Protein AF-A0A1D7WAK2-F1 (afdb_monomer)

Radius of gyration: 28.39 Å; Cα contacts (8 Å, |Δi|>4): 162; chains: 1; bounding box: 54×55×98 Å

Structure (mmCIF, N/CA/C/O backbone):
data_AF-A0A1D7WAK2-F1
#
_entry.id   AF-A0A1D7WAK2-F1
#
loop_
_atom_site.group_PDB
_atom_site.id
_atom_site.type_symbol
_atom_site.label_atom_id
_atom_site.label_alt_id
_atom_site.label_comp_id
_atom_site.label_asym_id
_atom_site.label_entity_id
_atom_site.label_seq_id
_atom_site.pdbx_PDB_ins_code
_atom_site.Cartn_x
_atom_site.Cartn_y
_atom_site.Cartn_z
_atom_site.occupancy
_atom_site.B_iso_or_equiv
_atom_site.auth_seq_id
_atom_site.auth_comp_id
_atom_site.auth_asym_id
_atom_site.auth_atom_id
_atom_site.pdbx_PDB_model_num
ATOM 1 N N . MET A 1 1 ? 0.972 -14.201 -8.596 1.00 77.94 1 MET A N 1
ATOM 2 C CA . MET A 1 1 ? 1.098 -14.212 -7.116 1.00 77.94 1 MET A CA 1
ATOM 3 C C . MET A 1 1 ? 0.490 -12.958 -6.484 1.00 77.94 1 MET A C 1
ATOM 5 O O . MET A 1 1 ? -0.322 -13.127 -5.584 1.00 77.94 1 MET A O 1
ATOM 9 N N . LYS A 1 2 ? 0.778 -11.749 -7.006 1.00 82.88 2 LYS A N 1
ATOM 10 C CA . LYS A 1 2 ? 0.208 -10.457 -6.557 1.00 82.88 2 LYS A CA 1
ATOM 11 C C . LYS A 1 2 ? -1.304 -10.497 -6.323 1.00 82.88 2 LYS A C 1
ATOM 13 O O . LYS A 1 2 ? -1.766 -10.228 -5.223 1.00 82.88 2 LYS A O 1
ATOM 18 N N . TYR A 1 3 ? -2.048 -10.958 -7.331 1.00 84.62 3 TYR A N 1
ATOM 19 C CA . TYR A 1 3 ? -3.507 -11.072 -7.284 1.00 84.62 3 TYR A CA 1
ATOM 20 C C . TYR A 1 3 ? -4.022 -11.884 -6.079 1.00 84.62 3 TYR A C 1
ATOM 22 O O . TYR A 1 3 ? -4.913 -11.432 -5.374 1.00 84.62 3 TYR A O 1
ATOM 30 N N . LYS A 1 4 ? -3.389 -13.022 -5.755 1.00 88.31 4 LYS A N 1
ATOM 31 C CA . LYS A 1 4 ? -3.776 -13.852 -4.597 1.00 88.31 4 LYS A CA 1
ATOM 32 C C . LYS A 1 4 ? -3.525 -13.155 -3.255 1.00 88.31 4 LYS A C 1
ATOM 34 O O . LYS A 1 4 ? -4.258 -13.385 -2.301 1.00 88.31 4 LYS A O 1
ATOM 39 N N . ILE A 1 5 ? -2.462 -12.353 -3.151 1.00 89.06 5 ILE A N 1
ATOM 40 C CA . ILE A 1 5 ? -2.159 -11.585 -1.931 1.00 89.06 5 ILE A CA 1
ATOM 41 C C . ILE A 1 5 ? -3.179 -10.456 -1.781 1.00 89.06 5 ILE A C 1
ATOM 43 O O . ILE A 1 5 ? -3.731 -10.266 -0.701 1.00 89.06 5 ILE A O 1
ATOM 47 N N . PHE A 1 6 ? -3.478 -9.767 -2.881 1.00 87.88 6 PHE A N 1
ATOM 48 C CA . PHE A 1 6 ? -4.497 -8.728 -2.930 1.00 87.88 6 PHE A CA 1
ATOM 49 C C . PHE A 1 6 ? -5.883 -9.247 -2.515 1.00 87.88 6 PHE A C 1
ATOM 51 O O . PHE A 1 6 ? -6.513 -8.644 -1.654 1.00 87.88 6 PHE A O 1
ATOM 58 N N . GLU A 1 7 ? -6.330 -10.396 -3.030 1.00 89.38 7 GLU A N 1
ATOM 59 C CA . GLU A 1 7 ? -7.606 -11.007 -2.619 1.00 89.38 7 GLU A CA 1
ATOM 60 C C . GLU A 1 7 ? -7.665 -11.290 -1.110 1.00 89.38 7 GLU A C 1
ATOM 62 O O . GLU A 1 7 ? -8.698 -11.080 -0.473 1.00 89.38 7 GLU A O 1
ATOM 67 N N . LYS A 1 8 ? -6.549 -11.720 -0.505 1.00 90.44 8 LYS A N 1
ATOM 68 C CA . LYS A 1 8 ? -6.474 -11.904 0.952 1.00 90.44 8 LYS A CA 1
ATOM 69 C C . LYS A 1 8 ? -6.590 -10.581 1.706 1.00 90.44 8 LYS A C 1
ATOM 71 O O . LYS A 1 8 ? -7.306 -10.525 2.703 1.00 90.44 8 LYS A O 1
ATOM 76 N N . ILE A 1 9 ? -5.922 -9.529 1.229 1.00 90.25 9 ILE A N 1
ATOM 77 C CA . ILE A 1 9 ? -6.040 -8.182 1.804 1.00 90.25 9 ILE A CA 1
ATOM 78 C C . ILE A 1 9 ? -7.499 -7.717 1.733 1.00 90.25 9 ILE A C 1
ATOM 80 O O . ILE A 1 9 ? -8.039 -7.313 2.759 1.00 90.25 9 ILE A O 1
ATOM 84 N N . GLN A 1 10 ? -8.167 -7.866 0.585 1.00 89.31 10 GLN A N 1
ATOM 85 C CA . GLN A 1 10 ? -9.584 -7.513 0.436 1.00 89.31 10 GLN A CA 1
ATOM 86 C C . GLN A 1 10 ? -10.485 -8.290 1.398 1.00 89.31 10 GLN A C 1
ATOM 88 O O . GLN A 1 10 ? -11.339 -7.710 2.068 1.00 89.31 10 GLN A O 1
ATOM 93 N N . HIS A 1 11 ? -10.267 -9.600 1.526 1.00 90.31 11 HIS A N 1
ATOM 94 C CA . HIS A 1 11 ? -11.014 -10.410 2.483 1.00 90.31 11 HIS A CA 1
ATOM 95 C C . HIS A 1 11 ? -10.841 -9.911 3.928 1.00 90.31 11 HIS A C 1
ATOM 97 O O . HIS A 1 11 ? -11.791 -9.913 4.711 1.00 90.31 11 HIS A O 1
ATOM 103 N N . PHE A 1 12 ? -9.641 -9.467 4.301 1.00 88.06 12 PHE A N 1
ATOM 104 C CA . PHE A 1 12 ? -9.385 -8.924 5.630 1.00 88.06 12 PHE A CA 1
ATOM 105 C C . PHE A 1 12 ? -9.880 -7.490 5.824 1.00 88.06 12 PHE A C 1
ATOM 107 O O . PHE A 1 12 ? -10.269 -7.152 6.942 1.00 88.06 12 PHE A O 1
ATOM 114 N N . GLN A 1 13 ? -9.962 -6.679 4.769 1.00 88.44 13 GLN A N 1
ATOM 115 C CA . GLN A 1 13 ? -10.614 -5.368 4.833 1.00 88.44 13 GLN A CA 1
ATOM 116 C C . GLN A 1 13 ? -12.082 -5.495 5.251 1.00 88.44 13 GLN A C 1
ATOM 118 O O . GLN A 1 13 ? -12.511 -4.753 6.125 1.00 88.44 13 GLN A O 1
ATOM 123 N N . ILE A 1 14 ? -12.808 -6.503 4.753 1.00 89.50 14 ILE A N 1
ATOM 124 C CA . ILE A 1 14 ? -14.197 -6.777 5.175 1.00 89.50 14 ILE A CA 1
ATOM 125 C C . ILE A 1 14 ? -14.281 -7.046 6.691 1.00 89.50 14 ILE A C 1
ATOM 127 O O . ILE A 1 14 ? -15.225 -6.625 7.366 1.00 89.50 14 ILE A O 1
ATOM 131 N N . LYS A 1 15 ? -13.277 -7.726 7.263 1.00 90.12 15 LYS A N 1
ATOM 132 C CA . LYS A 1 15 ? -13.212 -7.972 8.715 1.00 90.12 15 LYS A CA 1
ATOM 133 C C . LYS A 1 15 ? -12.927 -6.691 9.500 1.00 90.12 15 LYS A C 1
ATOM 135 O O . LYS A 1 15 ? -13.539 -6.480 10.543 1.00 90.12 15 LYS A O 1
ATOM 140 N N . LEU A 1 16 ? -12.027 -5.842 9.002 1.00 90.25 16 LEU A N 1
ATOM 141 C CA . LEU A 1 16 ? -11.745 -4.533 9.602 1.00 90.25 16 LEU A CA 1
ATOM 142 C C . LEU A 1 16 ? -12.965 -3.602 9.527 1.00 90.25 16 LEU A C 1
ATOM 144 O O . LEU A 1 16 ? -13.265 -2.915 10.499 1.00 90.25 16 LEU A O 1
ATOM 148 N N . GLU A 1 17 ? -13.716 -3.636 8.428 1.00 89.31 17 GLU A N 1
ATOM 149 C CA . GLU A 1 17 ? -14.962 -2.883 8.269 1.00 89.31 17 GLU A CA 1
ATOM 150 C C . GLU A 1 17 ? -16.027 -3.348 9.269 1.00 89.31 17 GLU A C 1
ATOM 152 O O . GLU A 1 17 ? -16.642 -2.530 9.953 1.00 89.31 17 GLU A O 1
ATOM 157 N N . SER A 1 18 ? -16.177 -4.665 9.441 1.00 89.44 18 SER A N 1
ATOM 158 C CA . SER A 1 18 ? -17.061 -5.235 10.467 1.00 89.44 18 SER A CA 1
ATOM 159 C C . SER A 1 18 ? -16.668 -4.767 11.876 1.00 89.44 18 SER A C 1
ATOM 161 O O . SER A 1 18 ? -17.528 -4.458 12.701 1.00 89.44 18 SER A O 1
ATOM 163 N N . PHE A 1 19 ? -15.365 -4.650 12.157 1.00 88.12 19 PHE A N 1
ATOM 164 C CA . PHE A 1 19 ? -14.881 -4.099 13.424 1.00 88.12 19 PHE A CA 1
ATOM 165 C C . PHE A 1 19 ? -15.224 -2.608 13.579 1.00 88.12 19 PHE A C 1
ATOM 167 O O . PHE A 1 19 ? -15.687 -2.199 14.644 1.00 88.12 19 PHE A O 1
ATOM 174 N N . ASN A 1 20 ? -15.099 -1.803 12.518 1.00 86.81 20 ASN A N 1
ATOM 175 C CA . ASN A 1 20 ? -15.512 -0.393 12.532 1.00 86.81 20 ASN A CA 1
ATOM 176 C C . ASN A 1 20 ? -17.018 -0.204 12.735 1.00 86.81 20 ASN A C 1
ATOM 178 O O . ASN A 1 20 ? -17.443 0.721 13.439 1.00 86.81 20 ASN A O 1
ATOM 182 N N . GLN A 1 21 ? -17.838 -1.099 12.187 1.00 88.94 21 GLN A N 1
ATOM 183 C CA . GLN A 1 21 ? -19.275 -1.114 12.457 1.00 88.94 21 GLN A CA 1
ATOM 184 C C . GLN A 1 21 ? -19.552 -1.383 13.945 1.00 88.94 21 GLN A C 1
ATOM 186 O O . GLN A 1 21 ? -20.347 -0.666 14.555 1.00 88.94 21 GLN A O 1
ATOM 191 N N . ASN A 1 22 ? -18.834 -2.328 14.562 1.00 87.88 22 ASN A N 1
ATOM 192 C CA . ASN A 1 22 ? -18.946 -2.609 15.998 1.00 87.88 22 ASN A CA 1
ATOM 193 C C . ASN A 1 22 ? -18.491 -1.425 16.870 1.00 87.88 22 ASN A C 1
ATOM 195 O O . ASN A 1 22 ? -19.185 -1.073 17.825 1.00 87.88 22 ASN A O 1
ATOM 199 N N . ILE A 1 23 ? -17.385 -0.757 16.519 1.00 85.06 23 ILE A N 1
ATOM 200 C CA . ILE A 1 23 ? -16.949 0.496 17.166 1.00 85.06 23 ILE A CA 1
ATOM 201 C C . ILE A 1 23 ? -18.058 1.549 17.090 1.00 85.06 23 ILE A C 1
ATOM 203 O O . ILE A 1 23 ? -18.394 2.183 18.090 1.00 85.06 23 ILE A O 1
ATOM 207 N N . SER A 1 24 ? -18.660 1.718 15.912 1.00 85.00 24 SER A N 1
ATOM 208 C CA . SER A 1 24 ? -19.728 2.695 15.692 1.00 85.00 24 SER A CA 1
ATOM 209 C C . SER A 1 24 ? -20.969 2.406 16.540 1.00 85.00 24 SER A C 1
ATOM 211 O O . SER A 1 24 ? -21.602 3.340 17.037 1.00 85.00 24 SER A O 1
ATOM 213 N N . LEU A 1 25 ? -21.318 1.130 16.734 1.00 86.31 25 LEU A N 1
ATOM 214 C CA . LEU A 1 25 ? -22.393 0.716 17.640 1.00 86.31 25 LEU A CA 1
ATOM 215 C C . LEU A 1 25 ? -22.040 1.025 19.101 1.00 86.31 25 LEU A C 1
ATOM 217 O O . LEU A 1 25 ? -22.819 1.705 19.769 1.00 86.31 25 LEU A O 1
ATOM 221 N N . LYS A 1 26 ? -20.834 0.656 19.556 1.00 83.75 26 LYS A N 1
ATOM 222 C CA . LYS A 1 26 ? -20.340 0.961 20.913 1.00 83.75 26 LYS A CA 1
ATOM 223 C C . LYS A 1 26 ? -20.361 2.470 21.203 1.00 83.75 26 LYS A C 1
ATOM 225 O O . LYS A 1 26 ? -20.775 2.899 22.278 1.00 83.75 26 LYS A O 1
ATOM 230 N N . LEU A 1 27 ? -20.000 3.305 20.224 1.00 80.88 27 LEU A N 1
ATOM 231 C CA . LEU A 1 27 ? -20.081 4.768 20.343 1.00 80.88 27 LEU A CA 1
ATOM 232 C C . LEU A 1 27 ? -21.516 5.291 20.455 1.00 80.88 27 LEU A C 1
ATOM 234 O O . LEU A 1 27 ? -21.750 6.267 21.171 1.00 80.88 27 LEU A O 1
ATOM 238 N N . LYS A 1 28 ? -22.478 4.685 19.751 1.00 83.75 28 LYS A N 1
ATOM 239 C CA . LYS A 1 28 ? -23.900 5.053 19.866 1.00 83.75 28 LYS A CA 1
ATOM 240 C C . LYS A 1 28 ? -24.450 4.692 21.242 1.00 83.75 28 LYS A C 1
ATOM 242 O O . LYS A 1 28 ? -25.132 5.517 21.844 1.00 83.75 28 LYS A O 1
ATOM 247 N N . GLU A 1 29 ? -24.100 3.517 21.758 1.00 81.62 29 GLU A N 1
ATOM 248 C CA . GLU A 1 29 ? -24.477 3.081 23.107 1.00 81.62 29 GLU A CA 1
ATOM 249 C C . GLU A 1 29 ? -23.925 4.040 24.167 1.00 81.62 29 GLU A C 1
ATOM 251 O O . GLU A 1 29 ? -24.686 4.551 24.987 1.00 81.62 29 GLU A O 1
ATOM 256 N N . LEU A 1 30 ? -22.641 4.404 24.085 1.00 74.62 30 LEU A N 1
ATOM 257 C CA . LEU A 1 30 ? -22.016 5.365 25.002 1.00 74.62 30 LEU A CA 1
ATOM 258 C C . LEU A 1 30 ? -22.644 6.768 24.947 1.00 74.62 30 LEU A C 1
ATOM 260 O O . LEU A 1 30 ? -22.664 7.465 25.957 1.00 74.62 30 LEU A O 1
ATOM 264 N N . LYS A 1 31 ? -23.180 7.191 23.793 1.00 68.31 31 LYS A N 1
ATOM 265 C CA . LYS A 1 31 ? -23.907 8.468 23.647 1.00 68.31 31 LYS A CA 1
ATOM 266 C C . LYS A 1 31 ? -25.327 8.429 24.223 1.00 68.31 31 LYS A C 1
ATOM 268 O O . LYS A 1 31 ? -25.890 9.488 24.464 1.00 68.31 31 LYS A O 1
ATOM 273 N N . SER A 1 32 ? -25.900 7.242 24.429 1.00 65.94 32 SER A N 1
ATOM 274 C CA . SER A 1 32 ? -27.271 7.069 24.934 1.00 65.94 32 SER A CA 1
ATOM 275 C C . SER A 1 32 ? -27.388 7.060 26.466 1.00 65.94 32 SER A C 1
ATOM 277 O O . SER A 1 32 ? -28.497 7.081 26.996 1.00 65.94 32 SER A O 1
ATOM 279 N N . PHE A 1 33 ? -26.262 7.062 27.190 1.00 59.75 33 PHE A N 1
ATOM 280 C CA . PHE A 1 33 ? -26.241 7.120 28.652 1.00 59.75 33 PHE A CA 1
ATOM 281 C C . PHE A 1 33 ? -26.118 8.562 29.168 1.00 59.75 33 PHE A C 1
ATOM 283 O O . PHE A 1 33 ? -25.017 9.067 29.376 1.00 59.75 33 PHE A O 1
ATOM 290 N N . ASP A 1 34 ? -27.254 9.190 29.476 1.00 57.03 34 ASP A N 1
ATOM 291 C CA . ASP A 1 34 ? -27.315 10.343 30.385 1.00 57.03 34 ASP A CA 1
ATOM 292 C C . ASP A 1 34 ? -27.129 9.849 31.834 1.00 57.03 34 ASP A C 1
ATOM 294 O O . ASP A 1 34 ? -28.086 9.418 32.485 1.00 57.03 34 ASP A O 1
ATOM 298 N N . LYS A 1 35 ? -25.893 9.840 32.357 1.00 55.62 35 LYS A N 1
ATOM 299 C CA . LYS A 1 35 ? -25.603 9.440 33.753 1.00 55.62 35 LYS A CA 1
ATOM 300 C C . LYS A 1 35 ? -24.574 10.351 34.466 1.00 55.62 35 LYS A C 1
ATOM 302 O O . LYS A 1 35 ? -23.822 11.059 33.799 1.00 55.62 35 LYS A O 1
ATOM 307 N N . PRO A 1 36 ? -24.599 10.397 35.822 1.00 51.12 36 PRO A N 1
ATOM 308 C CA . PRO A 1 36 ? -24.170 11.554 36.621 1.00 51.12 36 PRO A CA 1
ATOM 309 C C . PRO A 1 36 ? -22.653 11.823 36.677 1.00 51.12 36 PRO A C 1
ATOM 311 O O . PRO A 1 36 ? -21.826 10.950 36.426 1.00 51.12 36 PRO A O 1
ATOM 314 N N . GLN A 1 37 ? -22.322 13.069 37.041 1.00 53.19 37 GLN A N 1
ATOM 315 C CA . GLN A 1 37 ? -21.059 13.791 36.806 1.00 53.19 37 GLN A CA 1
ATOM 316 C C . GLN A 1 37 ? -19.744 13.174 37.328 1.00 53.19 37 GLN A C 1
ATOM 318 O O . GLN A 1 37 ? -18.685 13.537 36.826 1.00 53.19 37 GLN A O 1
ATOM 323 N N . GLU A 1 38 ? -19.758 12.223 38.264 1.00 48.75 38 GLU A N 1
ATOM 324 C CA . GLU A 1 38 ? -18.523 11.716 38.900 1.00 48.75 38 GLU A CA 1
ATOM 325 C C . GLU A 1 38 ? -17.887 10.491 38.207 1.00 48.75 38 GLU A C 1
ATOM 327 O O . GLU A 1 38 ? -16.718 10.191 38.440 1.00 48.75 38 GLU A O 1
ATOM 332 N N . LEU A 1 39 ? -18.590 9.830 37.276 1.00 51.34 39 LEU A N 1
ATOM 333 C CA . LEU A 1 39 ? -18.036 8.777 36.395 1.00 51.34 39 LEU A CA 1
ATOM 334 C C . LEU A 1 39 ? -17.474 9.322 35.065 1.00 51.34 39 LEU A C 1
ATOM 336 O O . LEU A 1 39 ? -16.936 8.565 34.251 1.00 51.34 39 LEU A O 1
ATOM 340 N N . GLN A 1 40 ? -17.569 10.638 34.850 1.00 57.56 40 GLN A N 1
ATOM 341 C CA . GLN A 1 40 ? -17.341 11.266 33.550 1.00 57.56 40 GLN A CA 1
ATOM 342 C C . GLN A 1 40 ? -15.900 11.138 33.051 1.00 57.56 40 GLN A C 1
ATOM 344 O O . GLN A 1 40 ? -15.701 10.882 31.871 1.00 57.56 40 GLN A O 1
ATOM 349 N N . THR A 1 41 ? -14.876 11.261 33.898 1.00 60.78 41 THR A N 1
ATOM 350 C CA . THR A 1 41 ? -13.488 11.375 33.406 1.00 60.78 41 THR A CA 1
ATOM 351 C C . THR A 1 41 ? -12.943 10.076 32.802 1.00 60.78 41 THR A C 1
ATOM 353 O O . THR A 1 41 ? -12.223 10.118 31.806 1.00 60.78 41 THR A O 1
ATOM 356 N N . SER A 1 42 ? -13.282 8.917 33.382 1.00 65.38 42 SER A N 1
ATOM 357 C CA . SER A 1 42 ? -12.860 7.606 32.856 1.00 65.38 42 SER A CA 1
ATOM 358 C C . SER A 1 42 ? -13.633 7.242 31.589 1.00 65.38 42 SER A C 1
ATOM 360 O O . SER A 1 42 ? -13.029 6.821 30.607 1.00 65.38 42 SER A O 1
ATOM 362 N N . GLN A 1 43 ? -14.949 7.480 31.584 1.00 69.12 43 GLN A N 1
ATOM 363 C CA . GLN A 1 43 ? -15.808 7.234 30.422 1.00 69.12 43 GLN A CA 1
ATOM 364 C C . GLN A 1 43 ? -15.500 8.182 29.252 1.00 69.12 43 GLN A C 1
ATOM 366 O O . GLN A 1 43 ? -15.573 7.775 28.096 1.00 69.12 43 GLN A O 1
ATOM 371 N N . LEU A 1 44 ? -15.100 9.430 29.529 1.00 70.94 44 LEU A N 1
ATOM 372 C CA . LEU A 1 44 ? -14.654 10.385 28.509 1.00 70.94 44 LEU A CA 1
ATOM 373 C C . LEU A 1 44 ? -13.370 9.918 27.816 1.00 70.94 44 LEU A C 1
ATOM 375 O O . LEU A 1 44 ? -13.300 9.971 26.592 1.00 70.94 44 LEU A O 1
ATOM 379 N N . LYS A 1 45 ? -12.382 9.421 28.574 1.00 77.88 45 LYS A N 1
ATOM 380 C CA . LYS A 1 45 ? -11.142 8.870 27.998 1.00 77.88 45 LYS A CA 1
ATOM 381 C C . LYS A 1 45 ? -11.398 7.603 27.188 1.00 77.88 45 LYS A C 1
ATOM 383 O O . LYS A 1 45 ? -10.831 7.435 26.116 1.00 77.88 45 LYS A O 1
ATOM 388 N N . GLU A 1 46 ? -12.261 6.722 27.685 1.00 80.19 46 GLU A N 1
ATOM 389 C CA . GLU A 1 46 ? -12.662 5.506 26.974 1.00 80.19 46 GLU A CA 1
ATOM 390 C C . GLU A 1 46 ? -13.339 5.843 25.640 1.00 80.19 46 GLU A C 1
ATOM 392 O O . GLU A 1 46 ? -12.931 5.347 24.590 1.00 80.19 46 GLU A O 1
ATOM 397 N N . LYS A 1 47 ? -14.289 6.784 25.657 1.00 83.06 47 LYS A N 1
ATOM 398 C CA . LYS A 1 47 ? -14.925 7.308 24.446 1.00 83.06 47 LYS A CA 1
ATOM 399 C C . LYS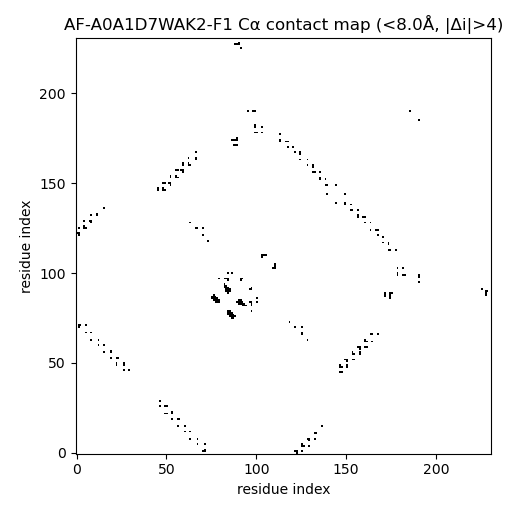 A 1 47 ? -13.906 7.905 23.474 1.00 83.06 47 LYS A C 1
ATOM 401 O O . LYS A 1 47 ? -13.978 7.612 22.285 1.00 83.06 47 LYS A O 1
ATOM 406 N N . GLU A 1 48 ? -12.948 8.691 23.965 1.00 87.81 48 GLU A N 1
ATOM 407 C CA . GLU A 1 48 ? -11.888 9.278 23.138 1.00 87.81 48 GLU A CA 1
ATOM 408 C C . GLU A 1 48 ? -11.052 8.197 22.432 1.00 87.81 48 GLU A C 1
ATOM 410 O O . GLU A 1 48 ? -10.792 8.308 21.232 1.00 87.81 48 GLU A O 1
ATOM 415 N N . TYR A 1 49 ? -10.664 7.126 23.135 1.00 91.06 49 TYR A N 1
ATOM 416 C CA . TYR A 1 49 ? -9.930 6.016 22.518 1.00 91.06 49 TYR A CA 1
ATOM 417 C C . TYR A 1 49 ? -10.757 5.296 21.459 1.00 91.06 49 TYR A C 1
ATOM 419 O O . TYR A 1 49 ? -10.230 4.980 20.392 1.00 91.06 49 TYR A O 1
ATOM 427 N N . ILE A 1 50 ? -12.042 5.065 21.717 1.00 87.81 50 ILE A N 1
ATOM 428 C CA . ILE A 1 50 ? -12.932 4.395 20.765 1.00 87.81 50 ILE A CA 1
ATOM 429 C C . ILE A 1 50 ? -13.122 5.261 19.506 1.00 87.81 50 ILE A C 1
ATOM 431 O O . ILE A 1 50 ? -13.000 4.747 18.394 1.00 87.81 50 ILE A O 1
ATOM 435 N N . GLU A 1 51 ? -13.345 6.573 19.658 1.00 89.06 51 GLU A N 1
ATOM 436 C CA . GLU A 1 51 ? -13.474 7.513 18.530 1.00 89.06 51 GLU A CA 1
ATOM 437 C C . GLU A 1 51 ? -12.192 7.565 17.688 1.00 89.06 51 GLU A C 1
ATOM 439 O O . GLU A 1 51 ? -12.244 7.416 16.464 1.00 89.06 51 GLU A O 1
ATOM 444 N N . LYS A 1 52 ? -11.027 7.693 18.337 1.00 92.31 52 LYS A N 1
ATOM 445 C CA . LYS A 1 52 ? -9.729 7.684 17.648 1.00 92.31 52 LYS A CA 1
ATOM 446 C C . LYS A 1 52 ? -9.449 6.359 16.939 1.00 92.31 52 LYS A C 1
ATOM 448 O O . LYS A 1 52 ? -8.902 6.361 15.840 1.00 92.31 52 LYS A O 1
ATOM 453 N N . THR A 1 53 ? -9.830 5.238 17.550 1.00 93.44 53 THR A N 1
ATOM 454 C CA . THR A 1 53 ? -9.662 3.904 16.956 1.00 93.44 53 THR A CA 1
ATOM 455 C C . THR A 1 53 ? -10.459 3.782 15.660 1.00 93.44 53 THR A C 1
ATOM 457 O O . THR A 1 53 ? -9.897 3.355 14.653 1.00 93.44 53 THR A O 1
ATOM 460 N N . GLY A 1 54 ? -11.731 4.200 15.662 1.00 90.94 54 GLY A N 1
ATOM 461 C CA . GLY A 1 54 ? -12.570 4.180 14.460 1.00 90.94 54 GLY A CA 1
ATOM 462 C C . GLY A 1 54 ? -11.972 5.012 13.323 1.00 90.94 54 GLY A C 1
ATOM 463 O O . GLY A 1 54 ? -11.779 4.500 12.223 1.00 90.94 54 GLY A O 1
ATOM 464 N N . HIS A 1 55 ? -11.568 6.251 13.626 1.00 93.06 55 HIS A N 1
ATOM 465 C CA . HIS A 1 55 ? -10.937 7.147 12.652 1.00 93.06 55 HIS A CA 1
ATOM 466 C C . HIS A 1 55 ? -9.665 6.546 12.033 1.00 93.06 55 HIS A C 1
ATOM 468 O O . HIS A 1 55 ? -9.511 6.523 10.813 1.00 93.06 55 HIS A O 1
ATOM 474 N N . LEU A 1 56 ? -8.755 6.016 12.859 1.00 95.25 56 LEU A N 1
ATOM 4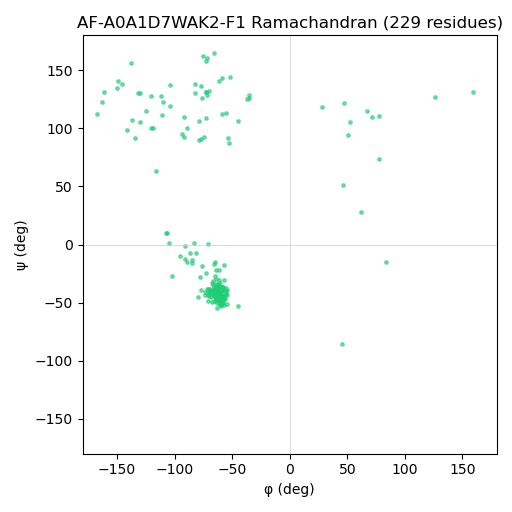75 C CA . LEU A 1 56 ? -7.511 5.416 12.367 1.00 95.25 56 LEU A CA 1
ATOM 476 C C . LEU A 1 56 ? -7.758 4.173 11.508 1.00 95.25 56 LEU A C 1
ATOM 478 O O . LEU A 1 56 ? -6.999 3.927 10.567 1.00 95.25 56 LEU A O 1
ATOM 482 N N . LEU A 1 57 ? -8.785 3.379 11.818 1.00 93.12 57 LEU A N 1
ATOM 483 C CA . LEU A 1 57 ? -9.159 2.222 11.009 1.00 93.12 57 LEU A CA 1
ATOM 484 C C . LEU A 1 57 ? -9.742 2.633 9.656 1.00 93.12 57 LEU A C 1
ATOM 486 O O . LEU A 1 57 ? -9.388 2.005 8.659 1.00 93.12 57 LEU A O 1
ATOM 490 N N . ASP A 1 58 ? -10.561 3.685 9.599 1.00 91.25 58 ASP A N 1
ATOM 491 C CA . ASP A 1 58 ? -11.076 4.220 8.330 1.00 91.25 58 ASP A CA 1
ATOM 492 C C . ASP A 1 58 ? -9.924 4.706 7.433 1.00 91.25 58 ASP A C 1
ATOM 494 O O . ASP A 1 58 ? -9.813 4.306 6.271 1.00 91.25 58 ASP A O 1
ATOM 498 N N . GLU A 1 59 ? -8.990 5.488 7.986 1.00 93.31 59 GLU A N 1
ATOM 499 C CA . GLU A 1 59 ? -7.798 5.932 7.249 1.00 93.31 59 GLU A CA 1
ATOM 500 C C . GLU A 1 59 ? -6.913 4.756 6.808 1.00 93.31 59 GLU A C 1
ATOM 502 O O . GLU A 1 59 ? -6.413 4.719 5.681 1.00 93.31 59 GLU A O 1
ATOM 507 N N . SER A 1 60 ? -6.736 3.762 7.681 1.00 94.69 60 SER A N 1
ATOM 508 C CA . SER A 1 60 ? -5.961 2.555 7.374 1.00 94.69 60 SER A CA 1
ATOM 509 C C . SER A 1 60 ? -6.576 1.761 6.221 1.00 94.69 60 SER A C 1
ATOM 511 O O . SER A 1 60 ? -5.857 1.266 5.350 1.00 94.69 60 SER A O 1
ATOM 513 N N . GLN A 1 61 ? -7.906 1.657 6.174 1.00 91.19 61 GLN A N 1
ATOM 514 C CA . GLN A 1 61 ? -8.611 1.011 5.068 1.00 91.19 61 GLN A CA 1
ATOM 515 C C . GLN A 1 61 ? -8.415 1.771 3.753 1.00 91.19 61 GLN A C 1
ATOM 517 O O . GLN A 1 61 ? -8.192 1.135 2.719 1.00 91.19 61 GLN A O 1
ATOM 522 N N . ALA A 1 62 ? -8.416 3.108 3.788 1.00 90.69 62 ALA A N 1
ATOM 523 C CA . ALA A 1 62 ? -8.114 3.925 2.615 1.00 90.69 62 ALA A CA 1
ATOM 524 C C . ALA A 1 62 ? -6.694 3.660 2.081 1.00 90.69 62 ALA A C 1
ATOM 526 O O . ALA A 1 62 ? -6.525 3.469 0.876 1.00 90.69 62 ALA A O 1
ATOM 527 N N . PHE A 1 63 ? -5.685 3.553 2.954 1.00 92.50 63 PHE A N 1
ATOM 528 C CA . PHE A 1 63 ? -4.322 3.192 2.535 1.00 92.50 63 PHE A CA 1
ATOM 529 C C . PHE A 1 63 ? -4.248 1.802 1.904 1.00 92.50 63 PHE A C 1
ATOM 531 O O . PHE A 1 63 ? -3.648 1.649 0.841 1.00 92.50 63 PHE A O 1
ATOM 538 N N . LEU A 1 64 ? -4.885 0.798 2.510 1.00 91.88 64 LEU A N 1
ATOM 539 C CA . LEU A 1 64 ? -4.922 -0.555 1.946 1.00 91.88 64 LEU A CA 1
ATOM 540 C C . LEU A 1 64 ? -5.563 -0.589 0.556 1.00 91.88 64 LEU A C 1
ATOM 542 O O . LEU A 1 64 ? -5.069 -1.303 -0.316 1.00 91.88 64 LEU A O 1
ATOM 546 N N . ASN A 1 65 ? -6.626 0.192 0.340 1.00 88.06 65 ASN A N 1
ATOM 547 C CA . ASN A 1 65 ? -7.276 0.299 -0.964 1.00 88.06 65 ASN A CA 1
ATOM 548 C C . ASN A 1 65 ? -6.330 0.872 -2.019 1.00 88.06 65 ASN A C 1
ATOM 550 O O . ASN A 1 65 ? -6.234 0.301 -3.103 1.00 88.06 65 ASN A O 1
ATOM 554 N N . ILE A 1 66 ? -5.613 1.951 -1.695 1.00 86.56 66 ILE A N 1
ATOM 555 C CA . ILE A 1 66 ? -4.670 2.586 -2.624 1.00 86.56 66 ILE A CA 1
ATOM 556 C C . ILE A 1 66 ? -3.531 1.621 -2.971 1.00 86.56 66 ILE A C 1
ATOM 558 O O . ILE A 1 66 ? -3.337 1.301 -4.141 1.00 86.56 66 ILE A O 1
ATOM 562 N N . ILE A 1 67 ? -2.834 1.081 -1.962 1.00 87.00 67 ILE A N 1
ATOM 563 C CA . ILE A 1 67 ? -1.709 0.151 -2.176 1.00 87.00 67 ILE A CA 1
ATOM 564 C C . ILE A 1 67 ? -2.176 -1.075 -2.961 1.00 87.00 67 ILE A C 1
ATOM 566 O O . ILE A 1 67 ? -1.535 -1.494 -3.921 1.00 87.00 67 ILE A O 1
ATOM 570 N N . GLY A 1 68 ? -3.298 -1.665 -2.548 1.00 84.81 68 GLY A N 1
ATOM 571 C CA . GLY A 1 68 ? -3.824 -2.870 -3.164 1.00 84.81 68 GLY A CA 1
ATOM 572 C C . GLY A 1 68 ? -4.222 -2.656 -4.622 1.00 84.81 68 GLY A C 1
ATOM 573 O O . GLY A 1 68 ? -3.873 -3.481 -5.463 1.00 84.81 68 GLY A O 1
ATOM 574 N N . PHE A 1 69 ? -4.942 -1.574 -4.926 1.00 81.56 69 PHE A N 1
ATOM 575 C CA . PHE A 1 69 ? -5.422 -1.290 -6.277 1.00 81.56 69 PHE A CA 1
ATOM 576 C C . PHE A 1 69 ? -4.270 -0.969 -7.230 1.00 81.56 69 PHE A C 1
ATOM 578 O O . PHE A 1 69 ? -4.160 -1.601 -8.285 1.00 81.56 69 PHE A O 1
ATOM 585 N N . ASP A 1 70 ? -3.382 -0.061 -6.827 1.00 77.25 70 ASP A N 1
ATOM 586 C CA . ASP A 1 70 ? -2.298 0.422 -7.681 1.00 77.25 70 ASP A CA 1
ATOM 587 C C . ASP A 1 70 ? -1.296 -0.703 -7.993 1.00 77.25 70 ASP A C 1
ATOM 589 O O . ASP A 1 70 ? -0.911 -0.905 -9.150 1.00 77.25 70 ASP A O 1
ATOM 593 N N . LEU A 1 71 ? -0.964 -1.528 -6.990 1.00 77.25 71 LEU A N 1
ATOM 594 C CA . LEU A 1 71 ? -0.016 -2.641 -7.132 1.00 77.25 71 LEU A CA 1
ATOM 595 C C . LEU A 1 71 ? -0.618 -3.921 -7.736 1.00 77.25 71 LEU A C 1
ATOM 597 O O . LEU A 1 71 ? 0.116 -4.873 -8.025 1.00 77.25 71 LEU A O 1
ATOM 601 N N . ARG A 1 72 ? -1.943 -3.995 -7.937 1.00 73.69 72 ARG A N 1
ATOM 602 C CA . ARG A 1 72 ? -2.578 -5.152 -8.601 1.00 73.69 72 ARG A CA 1
ATOM 603 C C . ARG A 1 72 ? -2.296 -5.174 -10.102 1.00 73.69 72 ARG A C 1
ATOM 605 O O . ARG A 1 72 ? -2.380 -6.239 -10.716 1.00 73.69 72 ARG A O 1
ATOM 612 N N . SER A 1 73 ? -2.015 -4.018 -10.698 1.00 67.19 73 SER A N 1
ATOM 613 C CA . SER A 1 73 ? -1.792 -3.900 -12.136 1.00 67.19 73 SER A CA 1
ATOM 614 C C . SER A 1 73 ? -0.437 -4.502 -12.544 1.00 67.19 73 SER A C 1
ATOM 616 O O . SER A 1 73 ? 0.591 -4.273 -11.914 1.00 67.19 73 SER A O 1
ATOM 618 N N . THR A 1 74 ? -0.439 -5.342 -13.582 1.00 54.41 74 THR A N 1
ATOM 619 C CA . THR A 1 74 ? 0.774 -5.993 -14.120 1.00 54.41 74 THR A CA 1
ATOM 620 C C . THR A 1 74 ? 1.465 -5.163 -15.196 1.00 54.41 74 THR A C 1
ATOM 622 O O . THR A 1 74 ? 2.600 -5.441 -15.560 1.00 54.41 74 THR A O 1
ATOM 625 N N . SER A 1 75 ? 0.782 -4.161 -15.738 1.00 56.16 75 SER A N 1
ATOM 626 C CA . SER A 1 75 ? 1.266 -3.351 -16.849 1.00 56.16 75 SER A CA 1
ATOM 627 C C . SER A 1 75 ? 1.717 -1.998 -16.337 1.00 56.16 75 SER A C 1
ATOM 629 O O . SER A 1 75 ? 0.910 -1.242 -15.792 1.00 56.16 75 SER A O 1
ATOM 631 N N . GLY A 1 76 ? 2.996 -1.695 -16.537 1.00 61.56 76 GLY A N 1
ATOM 632 C CA . GLY A 1 76 ? 3.473 -0.342 -16.349 1.00 61.56 76 GLY A CA 1
ATOM 633 C C . GLY A 1 76 ? 2.742 0.637 -17.264 1.00 61.56 76 GLY A C 1
ATOM 634 O O . GLY A 1 76 ? 2.378 0.291 -18.390 1.00 61.56 76 GLY A O 1
ATOM 635 N N . SER A 1 77 ? 2.473 1.847 -16.783 1.00 70.56 77 SER A N 1
ATOM 636 C CA . SER A 1 77 ? 1.854 2.879 -17.617 1.00 70.56 77 SER A CA 1
ATOM 637 C C . SER A 1 77 ? 2.922 3.495 -18.509 1.00 70.56 77 SER A C 1
ATOM 639 O O . SER A 1 77 ? 3.757 4.246 -18.028 1.00 70.56 77 SER A O 1
ATOM 641 N N . PHE A 1 78 ? 2.905 3.165 -19.801 1.00 81.56 78 PHE A N 1
ATOM 642 C CA . PHE A 1 78 ? 3.732 3.830 -20.802 1.00 81.56 78 PHE A CA 1
ATOM 643 C C . PHE A 1 78 ? 2.860 4.637 -21.762 1.00 81.56 78 PHE A C 1
ATOM 645 O O . PHE A 1 78 ? 1.904 4.102 -22.331 1.00 81.56 78 PHE A O 1
ATOM 652 N N . ARG A 1 79 ? 3.180 5.921 -21.939 1.00 82.50 79 ARG A N 1
ATOM 653 C CA . ARG A 1 79 ? 2.541 6.801 -22.926 1.00 82.50 79 ARG A CA 1
ATOM 654 C C . ARG A 1 79 ? 3.562 7.793 -23.474 1.00 82.50 79 ARG A C 1
ATOM 656 O O . ARG A 1 79 ? 4.319 8.367 -22.698 1.00 82.50 79 ARG A O 1
ATOM 663 N N . ILE A 1 80 ? 3.534 8.022 -24.785 1.00 80.06 80 ILE A N 1
ATOM 664 C CA . ILE A 1 80 ? 4.151 9.192 -25.423 1.00 80.06 80 ILE A CA 1
ATOM 665 C C . ILE A 1 80 ? 3.002 10.067 -25.915 1.00 80.06 80 ILE A C 1
ATOM 667 O O . ILE A 1 80 ? 2.141 9.587 -26.653 1.00 80.06 80 ILE A O 1
ATOM 671 N N . LEU A 1 81 ? 2.967 11.314 -25.461 1.00 79.31 81 LEU A N 1
ATOM 672 C CA . LEU A 1 81 ? 2.038 12.348 -25.903 1.00 79.31 81 LEU A CA 1
ATOM 673 C C . LEU A 1 81 ? 2.879 13.493 -26.451 1.00 79.31 81 LEU A C 1
ATOM 675 O O . LEU A 1 81 ? 3.417 14.249 -25.651 1.00 79.31 81 LEU A O 1
ATOM 679 N N . ASP A 1 82 ? 3.003 13.569 -27.775 1.00 73.62 82 ASP A N 1
ATOM 680 C CA . ASP A 1 82 ? 3.777 14.555 -28.542 1.00 73.62 82 ASP A CA 1
ATOM 681 C C . ASP A 1 82 ? 5.187 14.809 -27.973 1.00 73.62 82 ASP A C 1
ATOM 683 O O . ASP A 1 82 ? 6.137 14.121 -28.349 1.00 73.62 82 ASP A O 1
ATOM 687 N N . ASP A 1 83 ? 5.299 15.722 -27.008 1.00 82.31 83 ASP A N 1
ATOM 688 C CA . ASP A 1 83 ? 6.538 16.153 -26.359 1.00 82.31 83 ASP A CA 1
ATOM 689 C C . ASP A 1 83 ? 6.723 15.629 -24.924 1.00 82.31 83 ASP A C 1
ATOM 691 O O . ASP A 1 83 ? 7.606 16.101 -24.220 1.00 82.31 83 ASP A O 1
ATOM 695 N N . VAL A 1 84 ? 5.906 14.692 -24.433 1.00 86.69 84 VAL A N 1
ATOM 696 C CA . VAL A 1 84 ? 6.001 14.163 -23.059 1.00 86.69 84 VAL A CA 1
ATOM 697 C C . VAL A 1 84 ? 5.954 12.640 -23.051 1.00 86.69 84 VAL A C 1
ATOM 699 O O . VAL A 1 84 ? 5.040 12.023 -23.601 1.00 86.69 84 VAL A O 1
ATOM 702 N N . VAL A 1 85 ? 6.904 12.020 -22.349 1.00 88.12 85 VAL A N 1
ATOM 703 C CA . VAL A 1 85 ? 6.878 10.591 -22.035 1.00 88.12 85 VAL A CA 1
ATOM 704 C C . VAL A 1 85 ? 6.473 10.352 -20.586 1.00 88.12 85 VAL A C 1
ATOM 706 O O . VAL A 1 85 ? 6.952 11.025 -19.673 1.00 88.12 85 VAL A O 1
ATOM 709 N N . VAL A 1 86 ? 5.610 9.359 -20.380 1.00 86.62 86 VAL A N 1
ATOM 710 C CA . VAL A 1 86 ? 5.235 8.831 -19.067 1.00 86.62 86 VAL A CA 1
ATOM 711 C C . VAL A 1 86 ? 5.598 7.353 -19.012 1.00 86.62 86 VAL A C 1
ATOM 713 O O . VAL A 1 86 ? 5.196 6.599 -19.897 1.00 86.62 86 VAL A O 1
ATOM 716 N N . LEU A 1 87 ? 6.337 6.941 -17.982 1.00 86.69 87 LEU A N 1
ATOM 717 C CA . LEU A 1 87 ? 6.630 5.544 -17.661 1.00 86.69 87 LEU A CA 1
ATOM 718 C C . LEU A 1 87 ? 6.493 5.337 -16.151 1.00 86.69 87 LEU A C 1
ATOM 720 O O . LEU A 1 87 ? 7.350 5.787 -15.407 1.00 86.69 87 LEU A O 1
ATOM 724 N N . ASP A 1 88 ? 5.446 4.667 -15.673 1.00 80.56 88 ASP A N 1
ATOM 725 C CA . ASP A 1 88 ? 5.327 4.269 -14.255 1.00 80.56 88 ASP A CA 1
ATOM 726 C C . ASP A 1 88 ? 5.660 5.385 -13.245 1.00 80.56 88 ASP A C 1
ATOM 728 O O . ASP A 1 88 ? 6.492 5.228 -12.352 1.00 80.56 88 ASP A O 1
ATOM 732 N N . GLY A 1 89 ? 5.027 6.547 -13.433 1.00 75.56 89 GLY A N 1
ATOM 733 C CA . GLY A 1 89 ? 5.214 7.735 -12.594 1.00 75.56 89 GLY A CA 1
ATOM 734 C C . GLY A 1 89 ? 6.416 8.612 -12.969 1.00 75.56 89 GLY A C 1
ATOM 735 O O . GLY A 1 89 ? 6.459 9.774 -12.569 1.00 75.56 89 GLY A O 1
ATOM 736 N N . TYR A 1 90 ? 7.352 8.118 -13.786 1.00 83.31 90 TYR A N 1
ATOM 737 C CA . TYR A 1 90 ? 8.355 8.956 -14.443 1.00 83.31 90 TYR A CA 1
ATOM 738 C C . TYR A 1 90 ? 7.688 9.786 -15.537 1.00 83.31 90 TYR A C 1
ATOM 740 O O . TYR A 1 90 ? 6.997 9.230 -16.388 1.00 83.31 90 TYR A O 1
ATOM 748 N N . VAL A 1 91 ? 7.915 11.099 -15.527 1.00 86.38 91 VAL A N 1
ATOM 749 C CA . VAL A 1 91 ? 7.413 12.038 -16.537 1.00 86.38 91 VAL A CA 1
ATOM 750 C C . VAL A 1 91 ? 8.578 12.893 -17.017 1.00 86.38 91 VAL A C 1
ATOM 752 O O . VAL A 1 91 ? 9.313 13.442 -16.193 1.00 86.38 91 VAL A O 1
ATOM 755 N N . SER A 1 92 ? 8.762 13.012 -18.330 1.00 87.00 92 SER A N 1
ATOM 756 C CA . SER A 1 92 ? 9.776 13.900 -18.899 1.00 87.00 92 SER A CA 1
ATOM 757 C C . SER A 1 92 ? 9.353 14.450 -20.253 1.00 87.00 92 SER A C 1
ATOM 759 O O . SER A 1 92 ? 8.790 13.726 -21.069 1.00 87.00 92 SER A O 1
ATOM 761 N N . ASP A 1 93 ? 9.664 15.722 -20.473 1.00 88.75 93 ASP A N 1
ATOM 762 C CA . ASP A 1 93 ? 9.502 16.467 -21.723 1.00 88.75 93 ASP A CA 1
ATOM 763 C C . ASP A 1 93 ? 10.833 16.698 -22.468 1.00 88.75 93 ASP A C 1
ATOM 765 O O . ASP A 1 93 ? 10.892 17.324 -23.523 1.00 88.75 93 ASP A O 1
ATOM 769 N N . ASP A 1 94 ? 11.936 16.184 -21.922 1.00 89.31 94 ASP A N 1
ATOM 770 C CA . ASP A 1 94 ? 13.254 16.299 -22.530 1.00 89.31 94 ASP A CA 1
ATOM 771 C C . ASP A 1 94 ? 13.391 15.320 -23.705 1.00 89.31 94 ASP A C 1
ATOM 773 O O . ASP A 1 94 ? 13.203 14.108 -23.552 1.00 89.31 94 ASP A O 1
ATOM 777 N N . LYS A 1 95 ? 13.771 15.837 -24.881 1.00 84.81 95 LYS A N 1
ATOM 778 C CA . LYS A 1 95 ? 13.901 15.046 -26.117 1.00 84.81 95 LYS A CA 1
ATOM 779 C C . LYS A 1 95 ? 14.815 13.826 -25.952 1.00 84.81 95 LYS A C 1
ATOM 781 O O . LYS A 1 95 ? 14.490 12.753 -26.465 1.00 84.81 95 LYS A O 1
ATOM 786 N N . ASN A 1 96 ? 15.923 13.948 -25.216 1.00 84.25 96 ASN A N 1
ATOM 787 C CA . ASN A 1 96 ? 16.851 12.833 -25.004 1.00 84.25 96 ASN A CA 1
ATOM 788 C C . ASN A 1 96 ? 16.234 11.767 -24.092 1.00 84.25 96 ASN A C 1
ATOM 790 O O . ASN A 1 96 ? 16.379 10.569 -24.346 1.00 84.25 96 ASN A O 1
ATOM 794 N N . ASN A 1 97 ? 15.488 12.178 -23.068 1.00 87.44 97 ASN A N 1
ATOM 795 C CA . ASN A 1 97 ? 14.747 11.261 -22.207 1.00 87.44 97 ASN A CA 1
ATOM 796 C C . ASN A 1 97 ? 13.616 10.550 -22.961 1.00 87.44 97 ASN A C 1
ATOM 798 O O . ASN A 1 97 ? 13.455 9.342 -22.792 1.00 87.44 97 ASN A O 1
ATOM 802 N N . ILE A 1 98 ? 12.886 11.248 -23.835 1.00 89.19 98 ILE A N 1
ATOM 803 C CA . ILE A 1 98 ? 11.837 10.653 -24.680 1.00 89.19 98 ILE A CA 1
ATOM 804 C C . ILE A 1 98 ? 12.434 9.592 -25.610 1.00 89.19 98 ILE A C 1
ATOM 806 O O . ILE A 1 98 ? 11.932 8.463 -25.662 1.00 89.19 98 ILE A O 1
ATOM 810 N N . LYS A 1 99 ? 13.544 9.906 -26.294 1.00 87.12 99 LYS A N 1
ATOM 811 C CA . LYS A 1 99 ? 14.274 8.939 -27.133 1.00 87.12 99 LYS A CA 1
ATOM 812 C C . LYS A 1 99 ? 14.773 7.748 -26.319 1.00 87.12 99 LYS A C 1
ATOM 814 O O . LYS A 1 99 ? 14.569 6.603 -26.721 1.00 87.12 99 LYS A O 1
ATOM 819 N N . CYS A 1 100 ? 15.371 8.003 -25.155 1.00 88.94 100 CYS A N 1
ATOM 820 C CA . CYS A 1 100 ? 15.846 6.961 -24.251 1.00 88.94 100 CYS A CA 1
ATOM 821 C C . CYS A 1 100 ? 14.717 6.014 -23.836 1.00 88.94 100 CYS A C 1
ATOM 823 O O . CYS A 1 100 ? 14.872 4.802 -23.958 1.00 88.94 100 CYS A O 1
ATOM 825 N N . VAL A 1 101 ? 13.576 6.533 -23.374 1.00 89.69 101 VAL A N 1
ATOM 826 C CA . VAL A 1 101 ? 12.433 5.691 -22.987 1.00 89.69 101 VAL A CA 1
ATOM 827 C C . VAL A 1 101 ? 11.894 4.928 -24.203 1.00 89.69 101 VAL A C 1
ATOM 829 O O . VAL A 1 101 ? 11.620 3.735 -24.105 1.00 89.69 101 VAL A O 1
ATOM 832 N N . SER A 1 102 ? 11.822 5.567 -25.374 1.00 88.81 102 SER A N 1
ATOM 833 C CA . SER A 1 102 ? 11.390 4.922 -26.625 1.00 88.81 102 SER A CA 1
ATOM 834 C C . SER A 1 102 ? 12.304 3.771 -27.061 1.00 88.81 102 SER A C 1
ATOM 836 O O . SER A 1 102 ? 11.829 2.791 -27.637 1.00 88.81 102 SER A O 1
ATOM 838 N N . LYS A 1 103 ? 13.613 3.868 -26.803 1.00 89.69 103 LYS A N 1
ATOM 839 C CA . LYS A 1 103 ? 14.572 2.774 -27.022 1.00 89.69 103 LYS A CA 1
ATOM 840 C C . LYS A 1 103 ? 14.485 1.718 -25.919 1.00 89.69 103 LYS A C 1
ATOM 842 O O . LYS A 1 103 ? 14.523 0.530 -26.225 1.00 89.69 103 LYS A O 1
ATOM 847 N N . PHE A 1 104 ? 14.296 2.137 -24.668 1.00 91.06 104 PHE A N 1
ATOM 848 C CA . PHE A 1 104 ? 14.161 1.257 -23.507 1.00 91.06 104 PHE A CA 1
ATOM 849 C C . PHE A 1 104 ? 13.015 0.264 -23.699 1.00 91.06 104 PHE A C 1
ATOM 851 O O . PHE A 1 104 ? 13.237 -0.937 -23.626 1.00 91.06 104 PHE A O 1
ATOM 858 N N . ILE A 1 105 ? 11.814 0.746 -24.039 1.00 89.06 105 ILE A N 1
ATOM 859 C CA . ILE A 1 105 ? 10.621 -0.104 -24.219 1.00 89.06 105 ILE A CA 1
ATOM 860 C C . ILE A 1 105 ? 10.744 -1.104 -25.380 1.00 89.06 105 ILE A C 1
ATOM 862 O O . ILE A 1 105 ? 10.017 -2.092 -25.410 1.00 89.06 105 ILE A O 1
ATOM 866 N N . LYS A 1 106 ? 11.630 -0.839 -26.351 1.00 88.81 106 LYS A N 1
ATOM 867 C CA . LYS A 1 106 ? 11.900 -1.727 -27.492 1.00 88.81 106 LYS A CA 1
ATOM 868 C C . LYS A 1 106 ? 12.937 -2.801 -27.155 1.00 88.81 106 LYS A C 1
ATOM 870 O O . LYS A 1 106 ? 13.097 -3.744 -27.924 1.00 88.81 106 LYS A O 1
ATOM 875 N N . ASN A 1 107 ? 13.646 -2.662 -26.035 1.00 89.50 107 ASN A N 1
ATOM 876 C CA . ASN A 1 107 ? 14.636 -3.623 -25.577 1.00 89.50 107 ASN A CA 1
ATOM 877 C C . ASN A 1 107 ? 13.982 -4.642 -24.631 1.00 89.50 107 ASN A C 1
ATOM 879 O O . ASN A 1 107 ? 13.887 -4.421 -23.423 1.00 89.50 107 ASN A O 1
ATOM 883 N N . GLU A 1 108 ? 13.530 -5.761 -25.197 1.00 89.81 108 GLU A N 1
ATOM 884 C CA . GLU A 1 108 ? 12.777 -6.792 -24.473 1.00 89.81 108 GLU A CA 1
ATOM 885 C C . GLU A 1 108 ? 13.521 -7.322 -23.235 1.00 89.81 108 GLU A C 1
ATOM 887 O O . GLU A 1 108 ? 12.932 -7.428 -22.160 1.00 89.81 108 GLU A O 1
ATOM 892 N N . ASP A 1 109 ? 14.827 -7.577 -23.337 1.00 88.69 109 ASP A N 1
ATOM 893 C CA . ASP A 1 109 ? 15.628 -8.104 -22.225 1.00 88.69 109 ASP A CA 1
ATOM 894 C C . ASP A 1 109 ? 15.684 -7.144 -21.031 1.00 88.69 109 ASP A C 1
ATOM 896 O O . ASP A 1 109 ? 15.582 -7.555 -19.869 1.00 88.69 109 ASP A O 1
ATOM 900 N N . ILE A 1 110 ? 15.864 -5.851 -21.300 1.00 87.88 110 ILE A N 1
ATOM 901 C CA . ILE A 1 110 ? 15.949 -4.827 -20.256 1.00 87.88 110 ILE A CA 1
ATOM 902 C C . ILE A 1 110 ? 14.569 -4.561 -19.656 1.00 87.88 110 ILE A C 1
ATOM 904 O O . ILE A 1 110 ? 14.452 -4.474 -18.431 1.00 87.88 110 ILE A O 1
ATOM 908 N N . VAL A 1 111 ? 13.526 -4.507 -20.487 1.00 88.88 111 VAL A N 1
ATOM 909 C CA . VAL A 1 111 ? 12.138 -4.378 -20.025 1.00 88.88 111 VAL A CA 1
ATOM 910 C C . VAL A 1 111 ? 11.761 -5.556 -19.134 1.00 88.88 111 VAL A C 1
ATOM 912 O O . VAL A 1 111 ? 11.227 -5.340 -18.049 1.00 88.88 111 VAL A O 1
ATOM 915 N N . ASN A 1 112 ? 12.108 -6.786 -19.515 1.00 88.31 112 ASN A N 1
ATOM 916 C CA . ASN A 1 112 ? 11.844 -7.971 -18.702 1.00 88.31 112 ASN A CA 1
ATOM 917 C C . ASN A 1 112 ? 12.533 -7.886 -17.333 1.00 88.31 112 ASN A C 1
ATOM 919 O O . ASN A 1 112 ? 11.898 -8.143 -16.309 1.00 88.31 112 ASN A O 1
ATOM 923 N N . LYS A 1 113 ? 13.800 -7.453 -17.280 1.00 88.56 113 LYS A N 1
ATOM 924 C CA . LYS A 1 113 ? 14.513 -7.228 -16.007 1.00 88.56 113 LYS A CA 1
ATOM 925 C C . LYS A 1 113 ? 13.866 -6.129 -15.163 1.00 88.56 113 LYS A C 1
ATOM 927 O O . LYS A 1 113 ? 13.789 -6.260 -13.943 1.00 88.56 113 LYS A O 1
ATOM 932 N N . TYR A 1 114 ? 13.418 -5.046 -15.792 1.00 88.69 114 TYR A N 1
ATOM 933 C CA . TYR A 1 114 ? 12.714 -3.957 -15.120 1.00 88.69 114 TYR A CA 1
ATOM 934 C C . TYR A 1 114 ? 11.386 -4.428 -14.518 1.00 88.69 114 TYR A C 1
ATOM 936 O O . TYR A 1 114 ? 11.149 -4.226 -13.326 1.00 88.69 114 TYR A O 1
ATOM 944 N N . VAL A 1 115 ? 10.562 -5.117 -15.313 1.00 86.88 115 VAL A N 1
ATOM 945 C CA . VAL A 1 115 ? 9.273 -5.668 -14.878 1.00 86.88 115 VAL A CA 1
ATOM 946 C C . VAL A 1 115 ? 9.471 -6.660 -13.735 1.00 86.88 115 VAL A C 1
ATOM 948 O O . VAL A 1 115 ? 8.758 -6.568 -12.743 1.00 86.88 115 VAL A O 1
ATOM 951 N N . GLN A 1 116 ? 10.475 -7.539 -13.805 1.00 87.56 116 GLN A N 1
ATOM 952 C CA . GLN A 1 116 ? 10.802 -8.461 -12.709 1.00 87.56 116 GLN A CA 1
ATOM 953 C C . GLN A 1 116 ? 11.138 -7.721 -11.408 1.00 87.56 116 GLN A C 1
ATOM 955 O O . GLN A 1 116 ? 10.549 -8.016 -10.370 1.00 87.56 116 GLN A O 1
ATOM 960 N N . LYS A 1 117 ? 12.025 -6.716 -11.455 1.00 87.50 117 LYS A N 1
ATOM 961 C CA . LYS A 1 117 ? 12.388 -5.918 -10.268 1.00 87.50 117 LYS A CA 1
ATOM 962 C C . LYS A 1 117 ? 11.190 -5.176 -9.675 1.00 87.50 117 LYS A C 1
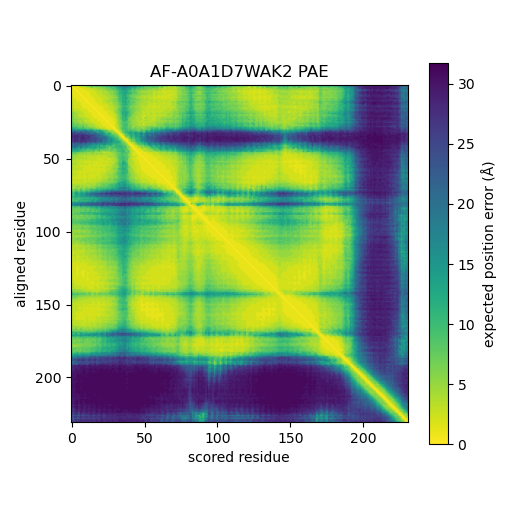ATOM 964 O O . LYS A 1 117 ? 11.036 -5.121 -8.454 1.00 87.50 117 LYS A O 1
ATOM 969 N N . LYS A 1 118 ? 10.345 -4.602 -10.534 1.00 86.06 118 LYS A N 1
ATOM 970 C CA . LYS A 1 118 ? 9.104 -3.945 -10.117 1.00 86.06 118 LYS A CA 1
ATOM 971 C C . LYS A 1 118 ? 8.164 -4.950 -9.451 1.00 86.06 118 LYS A C 1
ATOM 973 O O . LYS A 1 118 ? 7.692 -4.712 -8.344 1.00 86.06 118 LYS A O 1
ATOM 978 N N . ASP A 1 119 ? 7.957 -6.103 -10.082 1.00 86.12 119 ASP A N 1
ATOM 979 C CA . ASP A 1 119 ? 7.102 -7.165 -9.565 1.00 86.12 119 ASP A CA 1
ATOM 980 C C . ASP A 1 119 ? 7.563 -7.683 -8.202 1.00 86.12 119 ASP A C 1
ATOM 982 O O . ASP A 1 119 ? 6.726 -7.897 -7.323 1.00 86.12 119 ASP A O 1
ATOM 986 N N . GLU A 1 120 ? 8.870 -7.849 -8.004 1.00 87.69 120 GLU A N 1
ATOM 987 C CA . GLU A 1 120 ? 9.463 -8.234 -6.721 1.00 87.69 120 GLU A CA 1
ATOM 988 C C . GLU A 1 120 ? 9.194 -7.193 -5.627 1.00 87.69 120 GLU A C 1
ATOM 990 O O . GLU A 1 120 ? 8.759 -7.562 -4.529 1.00 87.69 120 GLU A O 1
ATOM 995 N N . LYS A 1 121 ? 9.385 -5.896 -5.918 1.00 87.38 121 LYS A N 1
ATOM 996 C CA . LYS A 1 121 ? 9.101 -4.814 -4.959 1.00 87.38 121 LYS A CA 1
ATOM 997 C C . LYS A 1 121 ? 7.614 -4.752 -4.608 1.00 87.38 121 LYS A C 1
ATOM 999 O O . LYS A 1 121 ? 7.266 -4.699 -3.427 1.00 87.38 121 LYS A O 1
ATOM 1004 N N . ASP A 1 122 ? 6.740 -4.832 -5.606 1.00 86.56 122 ASP A N 1
ATOM 1005 C CA . ASP A 1 122 ? 5.289 -4.821 -5.411 1.00 86.56 122 ASP A CA 1
ATOM 1006 C C . ASP A 1 122 ? 4.827 -6.031 -4.586 1.00 86.56 122 ASP A C 1
ATOM 1008 O O . ASP A 1 122 ? 4.024 -5.898 -3.660 1.00 86.56 122 ASP A O 1
ATOM 1012 N N . LEU A 1 123 ? 5.360 -7.225 -4.881 1.00 89.38 123 LEU A N 1
ATOM 1013 C CA . LEU A 1 123 ? 5.084 -8.442 -4.116 1.00 89.38 123 LEU A CA 1
ATOM 1014 C C . LEU A 1 123 ? 5.531 -8.311 -2.663 1.00 89.38 123 LEU A C 1
ATOM 1016 O O . LEU A 1 123 ? 4.798 -8.742 -1.768 1.00 89.38 123 LEU A O 1
ATOM 1020 N N . LEU A 1 124 ? 6.705 -7.729 -2.420 1.00 91.06 124 LEU A N 1
ATOM 1021 C CA . LEU A 1 124 ? 7.209 -7.490 -1.072 1.00 91.06 124 LEU A CA 1
ATOM 1022 C C . LEU A 1 124 ? 6.307 -6.510 -0.310 1.00 91.06 124 LEU A C 1
ATOM 1024 O O . LEU A 1 124 ? 5.915 -6.803 0.823 1.00 91.06 124 LEU A O 1
ATOM 1028 N N . CYS A 1 125 ? 5.922 -5.397 -0.942 1.00 91.25 125 CYS A N 1
ATOM 1029 C CA . CYS A 1 125 ? 5.030 -4.396 -0.357 1.00 91.25 125 CYS A CA 1
ATOM 1030 C C . CYS A 1 125 ? 3.666 -5.007 0.008 1.00 91.25 125 CYS A C 1
ATOM 1032 O O . CYS A 1 125 ? 3.246 -4.939 1.167 1.00 91.25 125 CYS A O 1
ATOM 1034 N N . LEU A 1 126 ? 3.018 -5.704 -0.936 1.00 91.19 126 LEU A N 1
ATOM 1035 C CA . LEU A 1 126 ? 1.735 -6.382 -0.711 1.00 91.19 126 LEU A CA 1
ATOM 1036 C C . LEU A 1 126 ? 1.834 -7.466 0.371 1.00 91.19 126 LEU A C 1
ATOM 1038 O O . LEU A 1 126 ? 0.952 -7.577 1.222 1.00 91.19 126 LEU A O 1
ATOM 1042 N N . SER A 1 127 ? 2.909 -8.259 0.375 1.00 93.56 127 SER A N 1
ATOM 1043 C CA . SER A 1 127 ? 3.117 -9.303 1.389 1.00 93.56 127 SER A CA 1
ATOM 1044 C C . SER A 1 127 ? 3.258 -8.718 2.790 1.00 93.56 127 SER A C 1
ATOM 1046 O O . SER A 1 127 ? 2.754 -9.291 3.755 1.00 93.56 127 SER A O 1
ATOM 1048 N N . ASN A 1 128 ? 3.941 -7.582 2.920 1.00 94.44 128 ASN A N 1
ATOM 1049 C CA . ASN A 1 128 ? 4.083 -6.915 4.205 1.00 94.44 128 ASN A CA 1
ATOM 1050 C C . ASN A 1 128 ? 2.773 -6.258 4.653 1.00 94.44 128 ASN A C 1
ATOM 1052 O O . ASN A 1 128 ? 2.427 -6.389 5.823 1.00 94.44 128 ASN A O 1
ATOM 1056 N N . CYS A 1 129 ? 2.002 -5.666 3.733 1.00 94.31 129 CYS A N 1
ATOM 1057 C CA . CYS A 1 129 ? 0.652 -5.184 4.038 1.00 94.31 129 CYS A CA 1
ATOM 1058 C C . CYS A 1 129 ? -0.231 -6.313 4.578 1.00 94.31 129 CYS A C 1
ATOM 1060 O O . CYS A 1 129 ? -0.907 -6.137 5.588 1.00 94.31 129 CYS A O 1
ATOM 1062 N N . LEU A 1 130 ? -0.186 -7.494 3.950 1.00 94.62 130 LEU A N 1
ATOM 1063 C CA . LEU A 1 130 ? -0.926 -8.663 4.423 1.00 94.62 130 LEU A CA 1
ATOM 1064 C C . LEU A 1 130 ? -0.542 -9.029 5.864 1.00 94.62 130 LEU A C 1
ATOM 1066 O O . LEU A 1 130 ? -1.428 -9.211 6.694 1.00 94.62 130 LEU A O 1
ATOM 1070 N N . LYS A 1 131 ? 0.759 -9.071 6.180 1.00 95.56 131 LYS A N 1
ATOM 1071 C CA . LYS A 1 131 ? 1.242 -9.338 7.545 1.00 95.56 131 LYS A CA 1
ATOM 1072 C C . LYS A 1 131 ? 0.772 -8.280 8.541 1.00 95.56 131 LYS A C 1
ATOM 1074 O O . LYS A 1 131 ? 0.350 -8.630 9.639 1.00 95.56 131 LYS A O 1
ATOM 1079 N N . ASP A 1 132 ? 0.841 -7.001 8.175 1.00 95.94 132 ASP A N 1
ATOM 1080 C CA . ASP A 1 132 ? 0.400 -5.894 9.031 1.00 95.94 132 ASP A CA 1
ATOM 1081 C C . ASP A 1 132 ? -1.099 -6.032 9.368 1.00 95.94 132 ASP A C 1
ATOM 1083 O O . ASP A 1 132 ? -1.494 -5.888 10.528 1.00 95.94 132 ASP A O 1
ATOM 1087 N N . VAL A 1 133 ? -1.917 -6.414 8.379 1.00 94.94 133 VAL A N 1
ATOM 1088 C CA . VAL A 1 133 ? -3.355 -6.675 8.548 1.00 94.94 133 VAL A CA 1
ATOM 1089 C C . VAL A 1 133 ? -3.627 -7.924 9.395 1.00 94.94 133 VAL A C 1
ATOM 1091 O O . VAL A 1 133 ? -4.461 -7.893 10.300 1.00 94.94 133 VAL A O 1
ATOM 1094 N N . GLU A 1 134 ? -2.925 -9.029 9.142 1.00 94.88 134 GLU A N 1
ATOM 1095 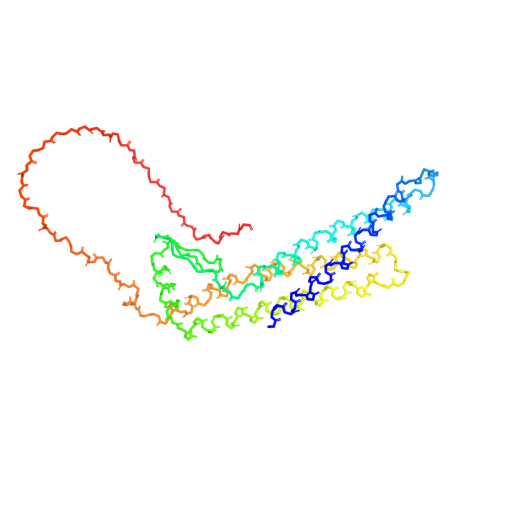C CA . GLU A 1 134 ? -3.055 -10.256 9.939 1.00 94.88 134 GLU A CA 1
ATOM 1096 C C . GLU A 1 134 ? -2.708 -9.997 11.410 1.00 94.88 134 GLU A C 1
ATOM 1098 O O . GLU A 1 134 ? -3.447 -10.403 12.308 1.00 94.88 134 GLU A O 1
ATOM 1103 N N . ASN A 1 135 ? -1.627 -9.256 11.660 1.00 94.75 135 ASN A N 1
ATOM 1104 C CA . ASN A 1 135 ? -1.172 -8.915 13.003 1.00 94.75 135 ASN A CA 1
ATOM 1105 C C . ASN A 1 135 ? -2.194 -8.073 13.769 1.00 94.75 135 ASN A C 1
ATOM 1107 O O . ASN A 1 135 ? -2.468 -8.369 14.935 1.00 94.75 135 ASN A O 1
ATOM 1111 N N . VAL A 1 136 ? -2.769 -7.038 13.142 1.00 95.56 136 VAL A N 1
ATOM 1112 C CA . VAL A 1 136 ? -3.775 -6.215 13.828 1.00 95.56 136 VAL A CA 1
ATOM 1113 C C . VAL A 1 136 ? -5.042 -7.027 14.093 1.00 95.56 136 VAL A C 1
ATOM 1115 O O . VAL A 1 136 ? -5.532 -7.016 15.218 1.00 95.56 136 VAL A O 1
ATOM 1118 N N . LEU A 1 137 ? -5.514 -7.830 13.133 1.00 93.88 137 LEU A N 1
ATOM 1119 C CA . LEU A 1 137 ? -6.692 -8.682 13.323 1.00 93.88 137 LEU A CA 1
ATOM 1120 C C . LEU A 1 137 ? -6.499 -9.705 14.449 1.00 93.88 137 LEU A C 1
ATOM 1122 O O . LEU A 1 137 ? -7.423 -9.939 15.226 1.00 93.88 137 LEU A O 1
ATOM 1126 N N . LEU A 1 138 ? -5.305 -10.288 14.585 1.00 93.50 138 LEU A N 1
ATOM 1127 C CA . LEU A 1 138 ? -4.982 -11.182 15.701 1.00 93.50 138 LEU A CA 1
ATOM 1128 C C . LEU A 1 138 ? -5.102 -10.492 17.064 1.00 93.50 138 LEU A C 1
ATOM 1130 O O . LEU A 1 138 ? -5.440 -11.152 18.043 1.00 93.50 138 LEU A O 1
ATOM 1134 N N . ILE A 1 139 ? -4.812 -9.192 17.149 1.00 92.62 139 ILE A N 1
ATOM 1135 C CA . ILE A 1 139 ? -4.937 -8.418 18.389 1.00 92.62 139 ILE A CA 1
ATOM 1136 C C . ILE A 1 139 ? -6.396 -8.027 18.637 1.00 92.62 139 ILE A C 1
ATOM 1138 O O . ILE A 1 139 ? -6.875 -8.201 19.754 1.00 92.62 139 ILE A O 1
ATOM 1142 N N . LEU A 1 140 ? -7.099 -7.548 17.608 1.00 90.12 140 LEU A N 1
ATOM 1143 C CA . LEU A 1 140 ? -8.495 -7.106 17.709 1.00 90.12 140 LEU A CA 1
ATOM 1144 C C . LEU A 1 140 ? -9.462 -8.251 18.045 1.00 90.12 140 LEU A C 1
ATOM 1146 O O . LEU A 1 140 ? -10.486 -8.017 18.676 1.00 90.12 140 LEU A O 1
ATOM 1150 N N . ASN A 1 141 ? -9.122 -9.486 17.670 1.00 89.31 141 ASN A N 1
ATOM 1151 C CA . ASN A 1 141 ? -9.912 -10.676 17.993 1.00 89.31 141 ASN A CA 1
ATOM 1152 C C . ASN A 1 141 ? -9.630 -11.251 19.394 1.00 89.31 141 ASN A C 1
ATOM 1154 O O . ASN A 1 141 ? -10.194 -12.288 19.743 1.00 89.31 141 ASN A O 1
ATOM 1158 N N . LYS A 1 142 ? -8.742 -10.6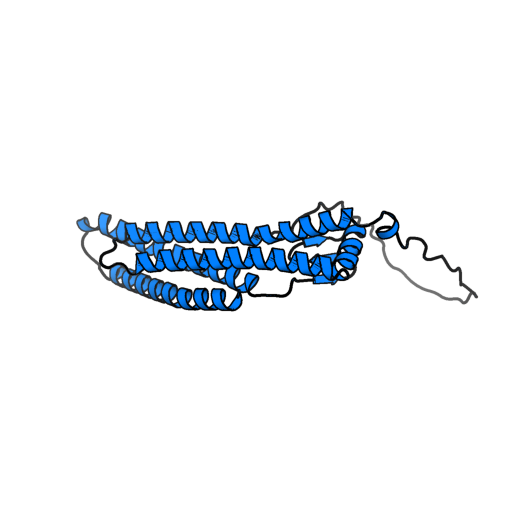44 20.197 1.00 91.38 142 LYS A N 1
ATOM 1159 C CA . LYS A 1 142 ? -8.488 -11.116 21.566 1.00 91.38 142 LYS A CA 1
ATOM 1160 C C . LYS A 1 142 ? -9.662 -10.777 22.475 1.00 91.38 142 LYS A C 1
ATOM 1162 O O . LYS A 1 142 ? -10.081 -9.626 22.558 1.00 91.38 142 LYS A O 1
ATOM 1167 N N . GLU A 1 143 ? -10.126 -11.770 23.224 1.00 83.19 143 GLU A N 1
ATOM 1168 C CA . GLU A 1 143 ? -11.104 -11.549 24.285 1.00 83.19 143 GLU A CA 1
ATOM 1169 C C . GLU A 1 143 ? -10.531 -10.617 25.364 1.00 83.19 143 GLU A C 1
ATOM 1171 O O . GLU A 1 143 ? -9.362 -10.724 25.742 1.00 83.19 143 GLU A O 1
ATOM 1176 N N . ASN A 1 144 ? -11.372 -9.718 25.882 1.00 83.12 144 ASN A N 1
ATOM 1177 C CA . ASN A 1 144 ? -11.053 -8.816 26.996 1.00 83.12 144 ASN A CA 1
ATOM 1178 C C . ASN A 1 144 ? -9.892 -7.831 26.745 1.00 83.12 144 ASN A C 1
ATOM 1180 O O . ASN A 1 144 ? -9.222 -7.406 27.688 1.00 83.12 144 ASN A O 1
ATOM 1184 N N . ILE A 1 145 ? -9.649 -7.436 25.492 1.00 89.00 145 ILE A N 1
ATOM 1185 C CA . ILE A 1 145 ? -8.735 -6.329 25.193 1.00 89.00 145 ILE A CA 1
ATOM 1186 C C . ILE A 1 145 ? -9.345 -4.987 25.635 1.00 89.00 145 ILE A C 1
ATOM 1188 O O . ILE A 1 145 ? -10.505 -4.693 25.358 1.00 89.00 145 ILE A O 1
ATOM 1192 N N . SER A 1 146 ? -8.564 -4.164 26.339 1.00 89.75 146 SER A N 1
ATOM 1193 C CA . SER A 1 146 ? -9.010 -2.817 26.732 1.00 89.75 146 SER A CA 1
ATOM 1194 C C . SER A 1 146 ? -9.038 -1.850 25.543 1.00 89.75 146 SER A C 1
ATOM 1196 O O . SER A 1 146 ? -8.296 -2.020 24.570 1.00 89.75 146 SER A O 1
ATOM 1198 N N . ASP A 1 147 ? -9.827 -0.776 25.635 1.00 88.62 147 ASP A N 1
ATOM 1199 C CA . ASP A 1 147 ? -9.911 0.229 24.564 1.00 88.62 147 ASP A CA 1
ATOM 1200 C C . ASP A 1 147 ? -8.573 0.940 24.311 1.00 88.62 147 ASP A C 1
ATOM 1202 O O . ASP A 1 147 ? -8.205 1.165 23.161 1.00 88.62 147 ASP A O 1
ATOM 1206 N N . LEU A 1 148 ? -7.775 1.203 25.354 1.00 89.50 148 LEU A N 1
ATOM 1207 C CA . LEU A 1 148 ? -6.422 1.754 25.196 1.00 89.50 148 LEU A CA 1
ATOM 1208 C C . LEU A 1 148 ? -5.490 0.786 24.446 1.00 89.50 148 LEU A C 1
ATOM 1210 O O . LEU A 1 148 ? -4.713 1.202 23.588 1.00 89.50 148 LEU A O 1
ATOM 1214 N N . GLN A 1 149 ? -5.540 -0.511 24.762 1.00 91.31 149 GLN A N 1
ATOM 1215 C CA . GLN A 1 149 ? -4.734 -1.512 24.055 1.00 91.31 149 GLN A CA 1
ATOM 1216 C C . GLN A 1 149 ? -5.171 -1.655 22.596 1.00 91.31 149 GLN A C 1
ATOM 1218 O O . GLN A 1 149 ? -4.315 -1.786 21.721 1.00 91.31 149 GLN A O 1
ATOM 1223 N N . THR A 1 150 ? -6.479 -1.589 22.347 1.00 92.19 150 THR A N 1
ATOM 1224 C CA . THR A 1 150 ? -7.069 -1.583 21.004 1.00 92.19 150 THR A CA 1
ATOM 1225 C C . THR A 1 150 ? -6.575 -0.377 20.210 1.00 92.19 150 THR A C 1
ATOM 1227 O O . THR A 1 150 ? -5.996 -0.554 19.138 1.00 92.19 150 THR A O 1
ATOM 1230 N N . TYR A 1 151 ? -6.694 0.828 20.776 1.00 94.25 151 TYR A N 1
ATOM 1231 C CA . TYR A 1 151 ? -6.191 2.065 20.179 1.00 94.25 151 TYR A CA 1
ATOM 1232 C C . TYR A 1 151 ? -4.701 1.965 19.837 1.00 94.25 151 TYR A C 1
ATOM 1234 O O . TYR A 1 151 ? -4.316 2.186 18.692 1.00 94.25 151 TYR A O 1
ATOM 1242 N N . ASN A 1 152 ? -3.861 1.544 20.787 1.00 94.75 152 ASN A N 1
ATOM 1243 C CA . ASN A 1 152 ? -2.417 1.420 20.567 1.00 94.75 152 ASN A CA 1
ATOM 1244 C C . ASN A 1 152 ? -2.069 0.399 19.468 1.00 94.75 152 ASN A C 1
ATOM 1246 O O . ASN A 1 152 ? -1.076 0.560 18.756 1.00 94.75 152 ASN A O 1
ATOM 1250 N N . ALA A 1 153 ? -2.843 -0.683 19.343 1.00 94.94 153 ALA A N 1
ATOM 1251 C CA . ALA A 1 153 ? -2.643 -1.677 18.292 1.00 94.94 153 ALA A CA 1
ATOM 1252 C C . ALA A 1 153 ? -3.009 -1.113 16.913 1.00 94.94 153 ALA A C 1
ATOM 1254 O O . ALA A 1 153 ? -2.242 -1.272 15.962 1.00 94.94 153 ALA A O 1
ATOM 1255 N N . VAL A 1 154 ? -4.139 -0.411 16.828 1.00 95.94 154 VAL A N 1
ATOM 1256 C CA . VAL A 1 154 ? -4.602 0.248 15.602 1.00 95.94 154 VAL A CA 1
ATOM 1257 C C . VAL A 1 154 ? -3.675 1.391 15.191 1.00 95.94 154 VAL A C 1
ATOM 1259 O O . VAL A 1 154 ? -3.356 1.511 14.015 1.00 95.94 154 VAL A O 1
ATOM 1262 N N . GLU A 1 155 ? -3.172 2.189 16.130 1.00 96.88 155 GLU A N 1
ATOM 1263 C CA . GLU A 1 155 ? -2.212 3.263 15.852 1.00 96.88 155 GLU A CA 1
ATOM 1264 C C . GLU A 1 155 ? -0.904 2.715 15.266 1.00 96.88 155 GLU A C 1
ATOM 1266 O O . GLU A 1 155 ? -0.387 3.238 14.276 1.00 96.88 155 GLU A O 1
ATOM 1271 N N . LYS A 1 156 ? -0.378 1.617 15.823 1.00 97.06 156 LYS A N 1
ATOM 1272 C CA . LYS A 1 156 ? 0.799 0.935 15.260 1.00 97.06 156 LYS A CA 1
ATOM 1273 C C . LYS A 1 156 ? 0.531 0.417 13.853 1.00 97.06 156 LYS A C 1
ATOM 1275 O O . LYS A 1 156 ? 1.354 0.623 12.968 1.00 97.06 156 LYS A O 1
ATOM 1280 N N . PHE A 1 157 ? -0.617 -0.220 13.650 1.00 97.06 157 PHE A N 1
ATOM 1281 C CA . PHE A 1 157 ? -1.043 -0.711 12.345 1.00 97.06 157 PHE A CA 1
ATOM 1282 C C . PHE A 1 157 ? -1.162 0.418 11.311 1.00 97.06 157 PHE A C 1
ATOM 1284 O O . PHE A 1 157 ? -0.576 0.324 10.232 1.00 97.06 157 PHE A O 1
ATOM 1291 N N . HIS A 1 158 ? -1.828 1.516 11.667 1.00 96.88 158 HIS A N 1
ATOM 1292 C CA . HIS A 1 158 ? -1.951 2.703 10.826 1.00 96.88 158 HIS A CA 1
ATOM 1293 C C . HIS A 1 158 ? -0.573 3.260 10.439 1.00 96.88 158 HIS A C 1
ATOM 1295 O O . HIS A 1 158 ? -0.307 3.526 9.266 1.00 96.88 158 HIS A O 1
ATO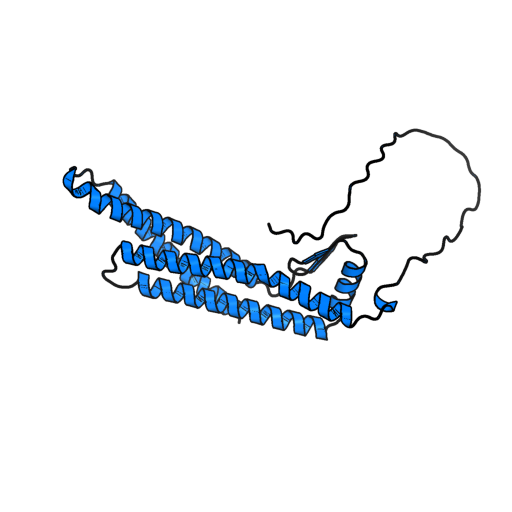M 1301 N N . ASN A 1 159 ? 0.341 3.384 11.406 1.00 97.12 159 ASN A N 1
ATOM 1302 C CA . ASN A 1 159 ? 1.701 3.856 11.149 1.00 97.12 159 ASN A CA 1
ATOM 1303 C C . ASN A 1 159 ? 2.490 2.909 10.230 1.00 97.12 159 ASN A C 1
ATOM 1305 O O . ASN A 1 159 ? 3.218 3.386 9.356 1.00 97.12 159 ASN A O 1
ATOM 1309 N N . SER A 1 160 ? 2.322 1.589 10.371 1.00 96.50 160 SER A N 1
ATOM 1310 C CA . SER A 1 160 ? 2.900 0.619 9.434 1.00 96.50 160 SER A CA 1
ATOM 1311 C C . SER A 1 160 ? 2.386 0.852 8.016 1.00 96.50 160 SER A C 1
ATOM 1313 O O . SER A 1 160 ? 3.192 1.020 7.104 1.00 96.50 160 SER A O 1
ATOM 1315 N N . LEU A 1 161 ? 1.068 0.961 7.823 1.00 95.31 161 LEU A N 1
ATOM 1316 C CA . LEU A 1 161 ? 0.483 1.206 6.500 1.00 95.31 161 LEU A CA 1
ATOM 1317 C C . LEU A 1 161 ? 0.899 2.549 5.902 1.00 95.31 161 LEU A C 1
ATOM 1319 O O . LEU A 1 161 ? 1.186 2.631 4.709 1.00 95.31 161 LEU A O 1
ATOM 1323 N N . LYS A 1 162 ? 1.018 3.592 6.725 1.00 94.12 162 LYS A N 1
ATOM 1324 C CA . LYS A 1 162 ? 1.551 4.890 6.302 1.00 94.12 162 LYS A CA 1
ATOM 1325 C C . LYS A 1 162 ? 2.991 4.782 5.791 1.00 94.12 162 LYS A C 1
ATOM 1327 O O . LYS A 1 162 ? 3.351 5.470 4.839 1.00 94.12 162 LYS A O 1
ATOM 1332 N N . ASN A 1 163 ? 3.813 3.921 6.390 1.00 93.00 163 ASN A N 1
ATOM 1333 C CA . ASN A 1 163 ? 5.154 3.641 5.876 1.00 93.00 163 ASN A CA 1
ATOM 1334 C C . ASN A 1 163 ? 5.097 2.827 4.575 1.00 93.00 163 ASN A C 1
ATOM 1336 O O . ASN A 1 163 ? 5.806 3.170 3.632 1.00 93.00 163 ASN A O 1
ATOM 1340 N N . ARG A 1 164 ? 4.195 1.841 4.460 1.00 91.25 164 ARG A N 1
ATOM 1341 C CA . ARG A 1 164 ? 3.980 1.098 3.200 1.00 91.25 164 ARG A CA 1
ATOM 1342 C C . ARG A 1 164 ? 3.549 2.003 2.050 1.00 91.25 164 ARG A C 1
ATOM 1344 O O . ARG A 1 164 ? 4.036 1.835 0.939 1.00 91.25 164 ARG A O 1
ATOM 1351 N N . MET A 1 165 ? 2.720 3.012 2.320 1.00 88.56 165 MET A N 1
ATOM 1352 C CA . MET A 1 165 ? 2.354 4.040 1.340 1.00 88.56 165 MET A CA 1
ATOM 1353 C C . MET A 1 165 ? 3.574 4.793 0.794 1.00 88.56 165 MET A C 1
ATOM 1355 O O . MET A 1 165 ? 3.597 5.133 -0.387 1.00 88.56 165 MET A O 1
ATOM 1359 N N . LYS A 1 166 ? 4.585 5.058 1.632 1.00 86.31 166 LYS A N 1
ATOM 1360 C CA . LYS A 1 166 ? 5.838 5.686 1.188 1.00 86.31 166 LYS A CA 1
ATOM 1361 C C . LYS A 1 166 ? 6.673 4.722 0.352 1.00 86.31 166 LYS A C 1
ATOM 1363 O O . LYS A 1 166 ? 7.051 5.081 -0.754 1.00 86.31 166 LYS A O 1
ATOM 1368 N N . GLU A 1 167 ? 6.870 3.494 0.834 1.00 83.25 167 GLU A N 1
ATOM 1369 C CA . GLU A 1 167 ? 7.616 2.447 0.115 1.00 83.25 167 GLU A CA 1
ATOM 1370 C C . GLU A 1 167 ? 7.039 2.187 -1.286 1.00 83.25 167 GLU A C 1
ATOM 1372 O O . GLU A 1 167 ? 7.790 2.031 -2.252 1.00 83.25 167 GLU A O 1
ATOM 1377 N N . TYR A 1 168 ? 5.705 2.170 -1.389 1.00 81.31 168 TYR A N 1
ATOM 1378 C CA . TYR A 1 168 ? 4.969 2.103 -2.649 1.00 81.31 168 TYR A CA 1
ATOM 1379 C C . TYR A 1 168 ? 5.276 3.311 -3.548 1.00 81.31 168 TYR A C 1
ATOM 1381 O O . TYR A 1 168 ? 5.647 3.136 -4.705 1.00 81.31 168 TYR A O 1
ATOM 1389 N N . ARG A 1 169 ? 5.166 4.542 -3.035 1.00 74.06 169 ARG A N 1
ATOM 1390 C CA . ARG A 1 169 ? 5.422 5.760 -3.828 1.00 74.06 169 ARG A CA 1
ATOM 1391 C C . ARG A 1 169 ? 6.880 5.873 -4.292 1.00 74.06 169 ARG A C 1
ATOM 1393 O O . ARG A 1 169 ? 7.138 6.389 -5.374 1.00 74.06 169 ARG A O 1
ATOM 1400 N N . GLU A 1 170 ? 7.823 5.320 -3.536 1.00 69.69 170 GLU A N 1
ATOM 1401 C CA . GLU A 1 170 ? 9.234 5.186 -3.927 1.00 69.69 170 GLU A CA 1
ATOM 1402 C C . GLU A 1 170 ? 9.453 4.139 -5.046 1.00 69.69 170 GLU A C 1
ATOM 1404 O O . GLU A 1 170 ? 10.584 3.883 -5.457 1.00 69.69 170 GLU A O 1
ATOM 1409 N N . CYS A 1 171 ? 8.419 3.466 -5.571 1.00 66.69 171 CYS A N 1
ATOM 1410 C CA . CYS A 1 171 ? 8.556 2.636 -6.780 1.00 66.69 171 CYS A CA 1
ATOM 1411 C C . CYS A 1 171 ? 8.980 3.451 -8.019 1.00 66.69 171 CYS A C 1
ATOM 1413 O O . CYS A 1 171 ? 9.604 2.875 -8.911 1.00 66.69 171 CYS A O 1
ATOM 1415 N N . CYS A 1 172 ? 8.760 4.774 -8.046 1.00 66.75 172 CYS A N 1
ATOM 1416 C CA . CYS A 1 172 ? 9.286 5.664 -9.092 1.00 66.75 172 CYS A CA 1
ATOM 1417 C C . CYS A 1 172 ? 10.820 5.602 -9.221 1.00 66.75 172 CYS A C 1
ATOM 1419 O O . CYS A 1 172 ? 11.350 5.733 -10.327 1.00 66.75 172 CYS A O 1
ATOM 1421 N N . ASP A 1 173 ? 11.537 5.332 -8.126 1.00 77.50 173 ASP A N 1
ATOM 1422 C CA . ASP A 1 173 ? 13.001 5.251 -8.135 1.00 77.50 173 ASP A CA 1
ATOM 1423 C C . ASP A 1 173 ? 13.499 4.057 -8.954 1.00 77.50 173 ASP A C 1
ATOM 1425 O O . ASP A 1 173 ? 14.535 4.148 -9.608 1.00 77.50 173 ASP A O 1
ATOM 1429 N N . ILE A 1 174 ? 12.742 2.949 -8.997 1.00 83.31 174 ILE A N 1
ATOM 1430 C CA . ILE A 1 174 ? 13.091 1.803 -9.852 1.00 83.31 174 ILE A CA 1
ATOM 1431 C C . ILE A 1 174 ? 13.087 2.231 -11.318 1.00 83.31 174 ILE A C 1
ATOM 1433 O O . ILE A 1 174 ? 13.998 1.861 -12.063 1.00 83.31 174 ILE A O 1
ATOM 1437 N N . THR A 1 175 ? 12.087 3.010 -11.731 1.00 84.69 175 THR A N 1
ATOM 1438 C CA . THR A 1 175 ? 11.992 3.516 -13.102 1.00 84.69 175 THR A CA 1
ATOM 1439 C C . THR A 1 175 ? 13.151 4.450 -13.422 1.00 84.69 175 THR A C 1
ATOM 1441 O O . THR A 1 175 ? 13.826 4.244 -14.429 1.00 84.69 175 THR A O 1
ATOM 1444 N N . ILE A 1 176 ? 13.439 5.421 -12.550 1.00 84.69 176 ILE A N 1
ATOM 1445 C CA . ILE A 1 176 ? 14.541 6.375 -12.747 1.00 84.69 176 ILE A CA 1
ATOM 1446 C C . ILE A 1 176 ? 15.880 5.639 -12.856 1.00 84.69 176 ILE A C 1
ATOM 1448 O O . ILE A 1 176 ? 16.577 5.793 -13.857 1.00 84.69 176 ILE A O 1
ATOM 1452 N N . LEU A 1 177 ? 16.202 4.775 -11.890 1.00 86.94 177 LEU A N 1
ATOM 1453 C CA . LEU A 1 177 ? 17.465 4.032 -11.864 1.00 86.94 177 LEU A CA 1
ATOM 1454 C C . LEU A 1 177 ? 17.617 3.100 -13.072 1.00 86.94 177 LEU A C 1
ATOM 1456 O O . LEU A 1 177 ? 18.714 2.944 -13.610 1.00 86.94 177 LEU A O 1
ATOM 1460 N N . SER A 1 178 ? 16.522 2.479 -13.519 1.00 88.19 178 SER A N 1
ATOM 1461 C CA . SER A 1 178 ? 16.548 1.604 -14.697 1.00 88.19 178 SER A CA 1
ATOM 1462 C C . SER A 1 178 ? 16.788 2.396 -15.980 1.00 88.19 178 SER A C 1
ATOM 1464 O O . SER A 1 178 ? 17.570 1.960 -16.824 1.00 88.19 178 SER A O 1
ATOM 1466 N N . LEU A 1 179 ? 16.174 3.576 -16.112 1.00 89.06 179 LEU A N 1
ATOM 1467 C CA . LEU A 1 179 ? 16.402 4.470 -17.246 1.00 89.06 179 LEU A CA 1
ATOM 1468 C C . LEU A 1 179 ? 17.817 5.057 -17.234 1.00 89.06 179 LEU A C 1
ATOM 1470 O O . LEU A 1 179 ? 18.459 5.085 -18.277 1.00 89.06 179 LEU A O 1
ATOM 1474 N N . GLU A 1 180 ? 18.335 5.489 -16.085 1.00 87.62 180 GLU A N 1
ATOM 1475 C CA . GLU A 1 180 ? 19.712 5.986 -15.959 1.00 87.62 180 GLU A CA 1
ATOM 1476 C C . GLU A 1 180 ? 20.743 4.909 -16.300 1.00 87.62 180 GLU A C 1
ATOM 1478 O O . GLU A 1 180 ? 21.664 5.161 -17.079 1.00 87.62 180 GLU A O 1
ATOM 1483 N N . SER A 1 181 ? 20.554 3.691 -15.786 1.00 87.50 181 SER A N 1
ATOM 1484 C CA . SER A 1 181 ? 21.408 2.555 -16.133 1.00 87.50 181 SER A CA 1
ATOM 1485 C C . SER A 1 181 ? 21.339 2.235 -17.625 1.00 87.50 181 SER A C 1
ATOM 1487 O O . SER A 1 181 ? 22.366 1.911 -18.214 1.00 87.50 181 SER A O 1
ATOM 1489 N N . PHE A 1 182 ? 20.162 2.338 -18.248 1.00 90.19 182 PHE A N 1
ATOM 1490 C CA . PHE A 1 182 ? 20.019 2.117 -19.683 1.00 90.19 182 PHE A CA 1
ATOM 1491 C C . PHE A 1 182 ? 20.685 3.220 -20.513 1.00 90.19 182 PHE A C 1
ATOM 1493 O O . PHE A 1 182 ? 21.366 2.907 -21.487 1.00 90.19 182 PHE A O 1
ATOM 1500 N N . LYS A 1 183 ? 20.585 4.493 -20.108 1.00 88.19 183 LYS A N 1
ATOM 1501 C CA . LYS A 1 183 ? 21.273 5.609 -20.787 1.00 88.19 183 LYS A CA 1
ATOM 1502 C C . LYS A 1 183 ? 22.776 5.393 -20.885 1.00 88.19 183 LYS A C 1
ATOM 1504 O O . LYS A 1 183 ? 23.353 5.704 -21.915 1.00 88.19 183 LYS A O 1
ATOM 1509 N N . GLN A 1 184 ? 23.395 4.818 -19.855 1.00 84.94 184 GLN A N 1
ATOM 1510 C CA . GLN A 1 184 ? 24.829 4.497 -19.861 1.00 84.94 184 GLN A CA 1
ATOM 1511 C C . GLN A 1 184 ? 25.210 3.414 -20.884 1.00 84.94 184 GLN A C 1
ATOM 1513 O O . GLN A 1 184 ? 26.386 3.262 -21.198 1.00 84.94 184 GLN A O 1
ATOM 1518 N N . THR A 1 185 ? 24.234 2.650 -21.383 1.00 82.94 185 THR A N 1
ATOM 1519 C CA . THR A 1 185 ? 24.441 1.618 -22.411 1.00 82.94 185 THR A CA 1
ATOM 1520 C C . THR A 1 18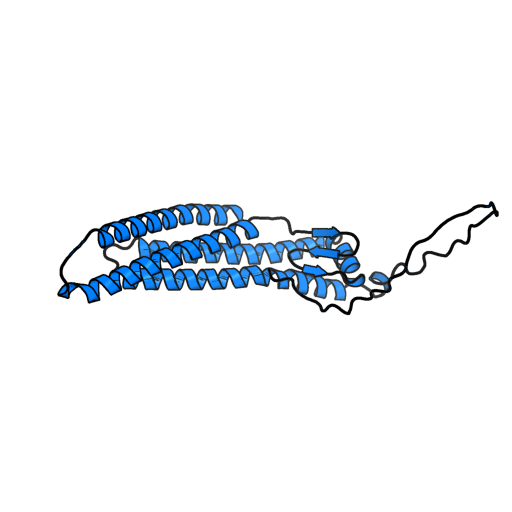5 ? 24.175 2.112 -23.833 1.00 82.94 185 THR A C 1
ATOM 1522 O O . THR A 1 185 ? 24.491 1.395 -24.778 1.00 82.94 185 THR A O 1
ATOM 1525 N N . LEU A 1 186 ? 23.610 3.314 -23.989 1.00 80.56 186 LEU A N 1
ATOM 1526 C CA . LEU A 1 186 ? 23.400 3.954 -25.287 1.00 80.56 186 LEU A CA 1
ATOM 1527 C C . LEU A 1 186 ? 24.696 4.640 -25.735 1.00 80.56 186 LEU A C 1
ATOM 1529 O O . LEU A 1 186 ? 25.369 5.278 -24.923 1.00 80.56 186 LEU A O 1
ATOM 1533 N N . SER A 1 187 ? 25.051 4.531 -27.016 1.00 71.00 187 SER A N 1
ATOM 1534 C CA . SER A 1 187 ? 26.141 5.338 -27.578 1.00 71.00 187 SER A CA 1
ATOM 1535 C C . SER A 1 187 ? 25.690 6.790 -27.804 1.00 71.00 187 SER A C 1
ATOM 1537 O O . SER A 1 187 ? 24.498 7.079 -27.867 1.00 71.00 187 SER A O 1
ATOM 1539 N N . GLU A 1 188 ? 26.619 7.738 -27.962 1.00 63.56 188 GLU A N 1
ATOM 1540 C CA . GLU A 1 188 ? 26.258 9.138 -28.277 1.00 63.56 188 GLU A CA 1
ATOM 1541 C C . GLU A 1 188 ? 25.460 9.239 -29.593 1.00 63.56 188 GLU A C 1
ATOM 1543 O O . GLU A 1 188 ? 24.455 9.947 -29.663 1.00 63.56 188 GLU A O 1
ATOM 1548 N N . SER A 1 189 ? 25.800 8.402 -30.581 1.00 59.78 189 SER A N 1
ATOM 1549 C CA . SER A 1 189 ? 25.051 8.246 -31.837 1.00 59.78 189 SER A CA 1
ATOM 1550 C C . SER A 1 189 ? 23.636 7.684 -31.661 1.00 59.78 189 SER A C 1
ATOM 1552 O O . SER A 1 189 ? 22.841 7.722 -32.587 1.00 59.78 189 SER A O 1
ATOM 1554 N N . ASP A 1 190 ? 23.309 7.104 -30.502 1.00 64.94 190 ASP A N 1
ATOM 1555 C CA . ASP A 1 190 ? 21.963 6.619 -30.209 1.00 64.94 190 ASP A CA 1
ATOM 1556 C C . ASP A 1 190 ? 21.034 7.721 -29.669 1.00 64.94 190 ASP A C 1
ATOM 1558 O O . ASP A 1 190 ? 19.812 7.530 -29.634 1.00 64.94 190 A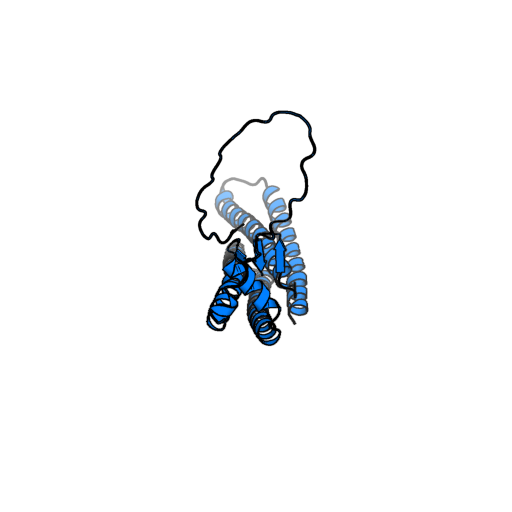SP A O 1
ATOM 1562 N N . LEU A 1 191 ? 21.578 8.848 -29.217 1.00 60.38 191 LEU A N 1
ATOM 1563 C CA . LEU A 1 191 ? 20.807 9.976 -28.684 1.00 60.38 191 LEU A CA 1
ATOM 1564 C C . LEU A 1 191 ? 20.690 11.110 -29.714 1.00 60.38 191 LEU A C 1
ATOM 1566 O O . LEU A 1 191 ? 19.678 11.822 -29.750 1.00 60.38 191 LEU A O 1
ATOM 1570 N N . GLU A 1 192 ? 21.663 11.207 -30.614 1.00 58.44 192 GLU A N 1
ATOM 1571 C CA . GLU A 1 192 ? 21.671 12.128 -31.743 1.00 58.44 192 GLU A CA 1
ATOM 1572 C C . GLU A 1 192 ? 21.073 11.461 -32.983 1.00 58.44 192 GLU A C 1
ATOM 1574 O O . GLU A 1 192 ? 21.659 10.556 -33.548 1.00 58.44 192 GLU A O 1
ATOM 1579 N N . ASP A 1 193 ? 19.885 11.911 -33.387 1.00 48.78 193 ASP A N 1
ATOM 1580 C CA . ASP A 1 193 ? 19.382 11.738 -34.754 1.00 48.78 193 ASP A CA 1
ATOM 1581 C C . ASP A 1 193 ? 18.242 12.746 -34.983 1.00 48.78 193 ASP A C 1
ATOM 1583 O O . ASP A 1 193 ? 17.352 12.874 -34.135 1.00 48.78 193 ASP A O 1
ATOM 1587 N N . SER A 1 194 ? 18.338 13.454 -36.114 1.00 45.94 194 SER A N 1
ATOM 1588 C CA . SER A 1 194 ? 17.453 14.475 -36.712 1.00 45.94 194 SER A CA 1
ATOM 1589 C C . SER A 1 194 ? 17.454 15.919 -36.150 1.00 45.94 194 SER A C 1
ATOM 1591 O O . SER A 1 194 ? 16.463 16.375 -35.583 1.00 45.94 194 SER A O 1
ATOM 1593 N N . GLU A 1 195 ? 18.517 16.686 -36.430 1.00 43.44 195 GLU A N 1
ATOM 1594 C CA . GLU A 1 195 ? 18.389 18.115 -36.821 1.00 43.44 195 GLU A CA 1
ATOM 1595 C C . GLU A 1 195 ? 18.690 18.349 -38.319 1.00 43.44 195 GLU A C 1
ATOM 1597 O O . GLU A 1 195 ? 18.749 19.483 -38.771 1.00 43.44 195 GLU A O 1
ATOM 1602 N N . ASN A 1 196 ? 18.821 17.288 -39.123 1.00 44.75 196 ASN A N 1
ATOM 1603 C CA . ASN A 1 196 ? 18.977 17.397 -40.576 1.00 44.75 196 ASN A CA 1
ATOM 1604 C C . ASN A 1 196 ? 17.786 16.752 -41.296 1.00 44.75 196 ASN A C 1
ATOM 1606 O O . ASN A 1 196 ? 17.949 15.768 -42.013 1.00 44.75 196 ASN A O 1
ATOM 1610 N N . GLU A 1 197 ? 16.584 17.295 -41.109 1.00 42.34 197 GLU A N 1
ATOM 1611 C CA . GLU A 1 197 ? 15.627 17.291 -42.217 1.00 42.34 197 GLU A CA 1
ATOM 1612 C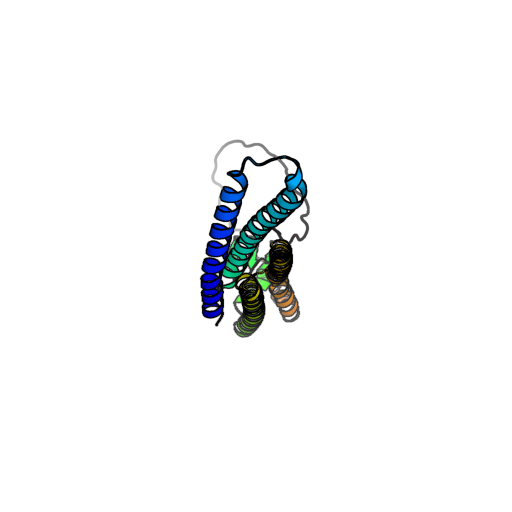 C . GLU A 1 197 ? 15.873 18.574 -43.003 1.00 42.34 197 GLU A C 1
ATOM 1614 O O . GLU A 1 197 ? 15.533 19.677 -42.592 1.00 42.34 197 GLU A O 1
ATOM 1619 N N . SER A 1 198 ? 16.594 18.371 -44.099 1.00 38.91 198 SER A N 1
ATOM 1620 C CA . SER A 1 198 ? 16.836 19.293 -45.193 1.00 38.91 198 SER A CA 1
ATOM 1621 C C . SER A 1 198 ? 15.630 20.180 -45.498 1.00 38.91 198 SER A C 1
ATOM 1623 O O . SER A 1 198 ? 14.567 19.662 -45.855 1.00 38.91 198 SER A O 1
ATOM 1625 N N . ASP A 1 199 ? 15.862 21.493 -45.494 1.00 38.59 199 ASP A N 1
ATOM 1626 C CA . ASP A 1 199 ? 15.170 22.444 -46.360 1.00 38.59 199 ASP A CA 1
ATOM 1627 C C . ASP A 1 199 ? 15.301 21.949 -47.810 1.00 38.59 199 ASP A C 1
ATOM 1629 O O . ASP A 1 199 ? 16.243 22.275 -48.534 1.00 38.59 199 ASP A O 1
ATOM 1633 N N . ASN A 1 200 ? 14.373 21.092 -48.235 1.00 39.06 200 ASN A N 1
ATOM 1634 C CA . ASN A 1 200 ? 14.101 20.902 -49.647 1.00 39.06 200 ASN A CA 1
ATOM 1635 C C . ASN A 1 200 ? 13.265 22.098 -50.079 1.00 39.06 200 ASN A C 1
ATOM 1637 O O . ASN A 1 200 ? 12.039 22.106 -49.978 1.00 39.06 200 ASN A O 1
ATOM 1641 N N . ASP A 1 201 ? 14.001 23.109 -50.522 1.00 39.25 201 ASP A N 1
ATOM 1642 C CA . ASP A 1 201 ? 13.544 24.281 -51.242 1.00 39.25 201 ASP A CA 1
ATOM 1643 C C . ASP A 1 201 ? 12.731 23.831 -52.473 1.00 39.25 201 ASP A C 1
ATOM 1645 O O . ASP A 1 201 ? 13.258 23.517 -53.542 1.00 39.25 201 ASP A O 1
ATOM 1649 N N . ILE A 1 202 ? 11.419 23.703 -52.281 1.00 47.09 202 ILE A N 1
ATOM 1650 C CA . ILE A 1 202 ? 10.426 23.608 -53.346 1.00 47.09 202 ILE A CA 1
ATOM 1651 C C . ILE A 1 202 ? 9.507 24.806 -53.163 1.00 47.09 202 ILE A C 1
ATOM 1653 O O . ILE A 1 202 ? 8.585 24.764 -52.355 1.00 47.09 202 ILE A O 1
ATOM 1657 N N . THR A 1 203 ? 9.716 25.853 -53.955 1.00 33.78 203 THR A N 1
ATOM 1658 C CA . THR A 1 203 ? 8.624 26.746 -54.359 1.00 33.78 203 THR A CA 1
ATOM 1659 C C . THR A 1 203 ? 8.806 27.160 -55.814 1.00 33.78 203 THR A C 1
ATOM 1661 O O . THR A 1 203 ? 9.565 28.059 -56.161 1.00 33.78 203 THR A O 1
ATOM 1664 N N . ASP A 1 204 ? 8.070 26.461 -56.675 1.00 35.53 204 ASP A N 1
ATOM 1665 C CA . ASP A 1 204 ? 7.647 26.966 -57.971 1.00 35.53 204 ASP A CA 1
ATOM 1666 C C . ASP A 1 204 ? 6.477 27.944 -57.764 1.00 35.53 204 ASP A C 1
ATOM 1668 O O . ASP A 1 204 ? 5.509 27.624 -57.077 1.00 35.53 204 ASP A O 1
ATOM 1672 N N . LYS A 1 205 ? 6.560 29.064 -58.486 1.00 38.00 205 LYS A N 1
ATOM 1673 C CA . LYS A 1 205 ? 5.467 29.904 -59.006 1.00 38.00 205 LYS A CA 1
ATOM 1674 C C . LYS A 1 205 ? 4.638 30.747 -58.033 1.00 38.00 205 LYS A C 1
ATOM 1676 O O . LYS A 1 205 ? 3.733 30.294 -57.344 1.00 38.00 205 LYS A O 1
ATOM 1681 N N . GLU A 1 206 ? 4.888 32.045 -58.183 1.00 34.75 206 GLU A N 1
ATOM 1682 C CA . GLU A 1 206 ? 3.980 33.163 -57.958 1.00 34.75 206 GLU A CA 1
ATOM 1683 C C . GLU A 1 206 ? 2.540 32.843 -58.391 1.00 34.75 206 GLU A C 1
ATOM 1685 O O . GLU A 1 206 ? 2.270 32.511 -59.549 1.00 34.75 206 GLU A O 1
ATOM 1690 N N . THR A 1 207 ? 1.590 33.006 -57.475 1.00 33.75 207 THR A N 1
ATOM 1691 C CA . THR A 1 207 ? 0.261 33.521 -57.810 1.00 33.75 207 THR A CA 1
ATOM 1692 C C . THR A 1 207 ? -0.308 34.264 -56.602 1.00 33.75 207 THR A C 1
ATOM 1694 O O . THR A 1 207 ? -0.183 33.823 -55.462 1.00 33.75 207 THR A O 1
ATOM 1697 N N . GLU A 1 208 ? -0.855 35.435 -56.902 1.00 35.69 208 GLU A N 1
ATOM 1698 C CA . GLU A 1 208 ? -1.505 36.423 -56.042 1.00 35.69 208 GLU A CA 1
ATOM 1699 C C . GLU A 1 208 ? -2.606 35.800 -55.157 1.00 35.69 208 GLU A C 1
ATOM 1701 O O . GLU A 1 208 ? -3.330 34.914 -55.604 1.00 35.69 208 GLU A O 1
ATOM 1706 N N . ASP A 1 209 ? -2.786 36.256 -53.913 1.00 31.17 209 ASP A N 1
ATOM 1707 C CA . ASP A 1 209 ? -3.668 37.392 -53.578 1.00 31.17 209 ASP A CA 1
ATOM 1708 C C . ASP A 1 209 ? -4.101 37.379 -52.086 1.00 31.17 209 ASP A C 1
ATOM 1710 O O . ASP A 1 209 ? -4.570 36.375 -51.557 1.00 31.17 209 ASP A O 1
ATOM 1714 N N . ASN A 1 210 ? -3.947 38.543 -51.447 1.00 31.36 210 ASN A N 1
ATOM 1715 C CA . ASN A 1 210 ? -4.757 39.176 -50.390 1.00 31.36 210 ASN A CA 1
ATOM 1716 C C . ASN A 1 210 ? -5.263 38.426 -49.126 1.00 31.36 210 ASN A C 1
ATOM 1718 O O . ASN A 1 210 ? -6.150 37.579 -49.171 1.00 31.36 210 ASN A O 1
ATOM 1722 N N . ASN A 1 211 ? -4.837 38.992 -47.983 1.00 32.22 211 ASN A N 1
ATOM 1723 C CA . ASN A 1 211 ? -5.640 39.536 -46.866 1.00 32.22 211 ASN A CA 1
ATOM 1724 C C . ASN A 1 211 ? -5.377 39.027 -45.433 1.00 32.22 211 ASN A C 1
ATOM 1726 O O . ASN A 1 211 ? -5.516 37.854 -45.103 1.00 32.22 211 ASN A O 1
ATOM 1730 N N . ASP A 1 212 ? -5.155 40.052 -44.602 1.00 30.30 212 ASP A N 1
ATOM 1731 C CA . ASP A 1 212 ? -5.665 40.305 -43.252 1.00 30.30 212 ASP A CA 1
ATOM 1732 C C . ASP A 1 212 ? -5.096 39.582 -42.020 1.00 30.30 212 ASP A C 1
ATOM 1734 O O . ASP A 1 212 ? -5.368 38.425 -41.714 1.00 30.30 212 ASP A O 1
ATOM 1738 N N . ASP A 1 213 ? -4.402 40.417 -41.236 1.00 33.12 213 ASP A N 1
ATOM 1739 C CA . ASP A 1 213 ? -4.619 40.665 -39.811 1.00 33.12 213 ASP A CA 1
ATOM 1740 C C . ASP A 1 213 ? -4.686 39.465 -38.855 1.00 33.12 213 ASP A C 1
ATOM 1742 O O . ASP A 1 213 ? -5.743 38.885 -38.611 1.00 33.12 213 ASP A O 1
ATOM 1746 N N . ASN A 1 214 ? -3.608 39.276 -38.078 1.00 34.31 214 ASN A N 1
ATOM 1747 C CA . ASN A 1 214 ? -3.769 39.292 -36.619 1.00 34.31 214 ASN A CA 1
ATOM 1748 C C . ASN A 1 214 ? -2.468 39.470 -35.818 1.00 34.31 214 ASN A C 1
ATOM 1750 O O . ASN A 1 214 ? -1.536 38.676 -35.880 1.00 34.31 214 ASN A O 1
ATOM 1754 N N . LYS A 1 215 ? -2.499 40.528 -34.998 1.00 34.03 215 LYS A N 1
ATOM 1755 C CA . LYS A 1 215 ? -2.097 40.630 -33.584 1.00 34.03 215 LYS A CA 1
ATOM 1756 C C . LYS A 1 215 ? -1.015 39.678 -33.064 1.00 34.03 215 LYS A C 1
ATOM 1758 O O . LYS A 1 215 ? -1.216 38.482 -32.890 1.00 34.03 215 LYS A O 1
ATOM 1763 N N . GLY A 1 216 ? 0.082 40.295 -32.629 1.00 30.20 216 GLY A N 1
ATOM 1764 C CA . GLY A 1 216 ? 1.097 39.645 -31.817 1.00 30.20 216 GLY A CA 1
ATOM 1765 C C . GLY A 1 216 ? 0.624 39.241 -30.423 1.00 30.20 216 GLY A C 1
ATOM 1766 O O . GLY A 1 216 ? -0.363 39.752 -29.909 1.00 30.20 216 GLY A O 1
ATOM 1767 N N . LEU A 1 217 ? 1.417 38.384 -29.785 1.00 30.73 217 LEU A N 1
ATOM 1768 C CA . LEU A 1 217 ? 1.898 38.586 -28.422 1.00 30.73 217 LEU A CA 1
ATOM 1769 C C . LEU A 1 217 ? 3.013 37.571 -28.144 1.00 30.73 217 LEU A C 1
ATOM 1771 O O . LEU A 1 217 ? 2.794 36.366 -28.068 1.00 30.73 217 LEU A O 1
ATOM 1775 N N . LEU A 1 218 ? 4.226 38.098 -27.988 1.00 39.84 218 LEU A N 1
ATOM 1776 C CA . LEU A 1 218 ? 5.360 37.419 -27.376 1.00 39.84 218 LEU A CA 1
ATOM 1777 C C . LEU A 1 218 ? 4.988 37.016 -25.946 1.00 39.84 218 LEU A C 1
ATOM 1779 O O . LEU A 1 218 ? 4.877 37.874 -25.071 1.00 39.84 218 LEU A O 1
ATOM 1783 N N . ILE A 1 219 ? 4.870 35.716 -25.688 1.00 33.94 219 ILE A N 1
ATOM 1784 C CA . ILE A 1 219 ? 4.936 35.170 -24.333 1.00 33.94 219 ILE A CA 1
ATOM 1785 C C . ILE A 1 219 ? 5.924 34.008 -24.351 1.00 33.94 219 ILE A C 1
ATOM 1787 O O . ILE A 1 219 ? 5.631 32.920 -24.829 1.00 33.94 219 ILE A O 1
ATOM 1791 N N . LYS A 1 220 ? 7.116 34.252 -23.799 1.00 44.38 220 LYS A N 1
ATOM 1792 C CA . LYS A 1 220 ? 7.990 33.191 -23.291 1.00 44.38 220 LYS A CA 1
ATOM 1793 C C . LYS A 1 220 ? 7.524 32.815 -21.880 1.00 44.38 220 LYS A C 1
ATOM 1795 O O . LYS A 1 220 ? 7.482 33.701 -21.024 1.00 44.38 220 LYS A O 1
ATOM 1800 N N . PRO A 1 221 ? 7.336 31.527 -21.574 1.00 32.25 221 PRO A N 1
ATOM 1801 C CA . PRO A 1 221 ? 7.590 30.991 -20.242 1.00 32.25 221 PRO A CA 1
ATOM 1802 C C . PRO A 1 221 ? 8.821 30.072 -20.322 1.00 32.25 221 PRO A C 1
ATOM 1804 O O . PRO A 1 221 ? 8.895 29.162 -21.132 1.00 32.25 221 PRO A O 1
ATOM 1807 N N . LYS A 1 222 ? 9.939 30.476 -19.716 1.00 34.09 222 LYS A N 1
ATOM 1808 C CA . LYS A 1 222 ? 10.398 30.086 -18.369 1.00 34.09 222 LYS A CA 1
ATOM 1809 C C . LYS A 1 222 ? 10.795 28.609 -18.251 1.00 34.09 222 LYS A C 1
ATOM 1811 O O . LYS A 1 222 ? 9.962 27.718 -18.275 1.00 34.09 222 LYS A O 1
ATOM 1816 N N . LYS A 1 223 ? 12.099 28.427 -17.995 1.00 46.44 223 LYS A N 1
ATOM 1817 C CA . LYS A 1 223 ? 12.743 27.233 -17.431 1.00 46.44 223 LYS A CA 1
ATOM 1818 C C . LYS A 1 223 ? 11.849 26.546 -16.384 1.00 46.44 223 LYS A C 1
ATOM 1820 O O . LYS A 1 223 ? 11.441 27.191 -15.419 1.00 46.44 223 LYS A O 1
ATOM 1825 N N . SER A 1 224 ? 11.649 25.244 -16.545 1.00 35.00 224 SER A N 1
ATOM 1826 C CA . SER A 1 224 ? 10.988 24.330 -15.606 1.00 35.00 224 SER A CA 1
ATOM 1827 C C . SER A 1 224 ? 11.874 23.081 -15.537 1.00 35.00 224 SER A C 1
ATOM 1829 O O . SER A 1 224 ? 11.992 22.370 -16.516 1.00 35.00 224 SER A O 1
ATOM 1831 N N . SER A 1 225 ? 12.829 22.990 -14.609 1.00 37.22 225 SER A N 1
ATOM 1832 C CA . SER A 1 225 ? 12.705 22.357 -13.288 1.00 37.22 225 SER A CA 1
ATOM 1833 C C . SER A 1 225 ? 12.116 20.942 -13.358 1.00 37.22 225 SER A C 1
ATOM 1835 O O . SER A 1 225 ? 10.901 20.773 -13.318 1.00 37.22 225 SER A O 1
ATOM 1837 N N . ASN A 1 226 ? 13.009 19.944 -13.413 1.00 47.19 226 ASN A N 1
ATOM 1838 C CA . ASN A 1 226 ? 12.725 18.531 -13.161 1.00 47.19 226 ASN A CA 1
ATOM 1839 C C . ASN A 1 226 ? 11.849 18.402 -11.910 1.00 47.19 226 ASN A C 1
ATOM 1841 O O . ASN A 1 226 ? 12.329 18.587 -10.789 1.00 47.19 226 ASN A O 1
ATOM 1845 N N . LYS A 1 227 ? 10.566 18.096 -12.089 1.00 39.44 227 LYS A N 1
ATOM 1846 C CA . LYS A 1 227 ? 9.668 17.787 -10.983 1.00 39.44 227 LYS A CA 1
ATOM 1847 C C . LYS A 1 227 ? 9.036 16.435 -11.221 1.00 39.44 227 LYS A C 1
ATOM 1849 O O . LYS A 1 227 ? 8.230 16.258 -12.125 1.00 39.44 227 LYS A O 1
ATOM 1854 N N . CYS A 1 228 ? 9.374 15.513 -10.330 1.00 37.09 228 CYS A N 1
ATOM 1855 C CA . CYS A 1 228 ? 8.502 14.405 -9.997 1.00 37.09 228 CYS A CA 1
ATOM 1856 C C . CYS A 1 228 ? 7.157 15.018 -9.567 1.00 37.09 228 CYS A C 1
ATOM 1858 O O . CYS A 1 228 ? 7.112 15.769 -8.586 1.00 37.09 228 CYS A O 1
ATOM 1860 N N . ILE A 1 229 ? 6.087 14.805 -10.339 1.00 39.41 229 ILE A N 1
ATOM 1861 C CA . ILE A 1 229 ? 4.757 15.295 -9.963 1.00 39.41 229 ILE A CA 1
ATOM 1862 C C . ILE A 1 229 ? 4.206 14.326 -8.920 1.00 39.41 229 ILE A C 1
ATOM 1864 O O . ILE A 1 229 ? 3.563 13.327 -9.225 1.00 39.41 229 ILE A O 1
ATOM 1868 N N . ILE A 1 230 ? 4.511 14.639 -7.665 1.00 34.38 230 ILE A N 1
ATOM 1869 C CA . ILE A 1 230 ? 3.872 14.060 -6.490 1.00 34.38 230 ILE A CA 1
ATOM 1870 C C . ILE A 1 230 ? 2.472 14.679 -6.425 1.00 34.38 230 ILE A C 1
ATOM 1872 O O . ILE A 1 230 ? 2.350 15.876 -6.163 1.00 34.38 230 ILE A O 1
ATOM 1876 N N . SER A 1 231 ? 1.443 13.882 -6.719 1.00 33.38 231 SER A N 1
ATOM 1877 C CA . SER A 1 231 ? 0.037 14.235 -6.463 1.00 33.38 231 SER A CA 1
ATOM 1878 C C . SER A 1 231 ? -0.437 13.678 -5.117 1.00 33.38 231 SER A C 1
ATOM 1880 O O . SER A 1 231 ? 0.058 12.605 -4.674 1.00 33.38 231 SER A O 1
#

Mean predicted aligned error: 13.31 Å

Secondary structure (DSSP, 8-state):
-HHHHHHHHHHHHHHHHHHHHHHHHHHHHHHT----GGGHHHHHHHHHHHHHHHHHHHHHHHHHHHHHHHHH--S--EEEETTEEEETTEEE--HHHHHHHHHHTT-HHHHHHHHHHHHHHHHHHHHHHHHHHHHHHHHHTSTT--HHHHHHHHHHHHHHHHHHHHHHHTTHHHHHHHHHHHHTTS-HHHH---S------------------------------------

Nearest PDB structures (foldseek):
  5vju-assembly1_A  TM=4.234E-01  e=1.669E-01  synthetic construct
  8d9o-assembly1_A  TM=3.655E-01  e=1.508E-01  synthetic construct
  8d9p-assembly1_A  TM=3.816E-01  e=2.633E-01  synthetic construct
  4bne-assembly1_B  TM=3.001E-01  e=8.882E-01  Gallus gallus
  3hai-assembly1_B  TM=2.952E-01  e=7.629E-01  Homo sapiens

Sequence (231 aa):
MKYKIFEKIQHFQIKLESFNQNISLKLKELKSFDKPQELQTSQLKEKEYIEKTGHLLDESQAFLNIIGFDLRSTSGSFRILDDVVVLDGYVSDDKNNIKCVSKFIKNEDIVNKYVQKKDEKDLLCLSNCLKDVENVLLILNKENISDLQTYNAVEKFHNSLKNRMKEYRECCDITILSLESFKQTLSESDLEDSENESDNDITDKETEDNNDDNKGLLIKPKKSSNKCIIS

Foldseek 3Di:
DLVVLLVLLVVLLVVLVVVLVVLVVVLVVLVPDPDDDPCCPVSVVLSVLSVLLSVLSVLLSVLSCVLSVVLSDLDWDWDDDPQWTDTNLDIDSDLLLVLLVVVQVVPPVLVVVLSVVLNVLSVVLSVVLSVLSVQLVVQSPDPPDGSVNNSVSSVVSSVSSVVSSVSSVCSVVSVVVSSVVSVVVDDPVSSDDDPPPDPPDDDDDDDDDDDDDDDDDDDDDDDDDDDSPDD

Solvent-accessible surface area (backbone atoms only — not comparable to full-atom values): 13875 Å² total; per-residue (Å²): 112,54,63,66,51,41,53,51,44,54,60,47,49,55,54,54,50,53,49,43,51,52,47,52,50,54,52,52,55,63,70,68,61,91,72,70,82,87,60,42,70,63,53,50,52,49,50,50,30,49,54,52,36,41,54,44,50,54,55,39,50,52,48,52,50,50,56,46,57,67,58,58,57,88,70,75,54,72,48,78,57,98,64,36,31,36,43,53,78,43,67,43,64,48,68,60,58,40,52,48,51,61,52,45,76,70,33,61,73,60,43,51,52,50,52,51,54,52,50,53,52,44,43,51,54,50,54,49,51,41,50,50,51,52,55,42,49,61,57,72,70,42,83,89,68,48,55,65,59,50,26,56,45,47,53,53,41,33,53,51,48,57,49,50,54,48,62,57,63,53,50,35,52,58,48,52,54,52,50,55,59,50,54,75,72,51,56,74,75,72,67,59,83,82,92,75,78,72,86,75,87,75,81,83,78,93,76,89,83,90,87,82,89,80,84,89,78,95,75,86,82,77,95,76,78,96,61,80,82,82,126

pLDDT: mean 76.36, std 20.2, range [30.2, 97.12]